Protein AF-A0A2U1Q8B5-F1 (afdb_monomer_lite)

Organism: Artemisia annua (NCBI:txid35608)

pLDDT: mean 73.65, std 16.45, range [24.05, 94.38]

Radius of gyration: 24.9 Å; chains: 1; bounding box: 64×39×65 Å

InterPro domains:
  IPR026960 Reverse transcriptase zinc-binding domain [PF13966] (108-165)

Secondary structure (DSSP, 8-state):
------SS-BHHHHHHTTT---TTGGGBS-TT-BHHHHEEEETTEEEE---BSS---THHHHHHHHHHHHHTT----TTS------TTSTT----HHHHHHHHTTS---S---TTS-HHHHHHHHHHHTT-S--HHHHHTTT---S--S-TTTSS----HHIIIIISTTTHHHHHHHHHHTT-PPPS-SHHHHHHHHTT-S---S-HHHHHHHHHHHHHHHHHHHHHHHHHHH--HHHHHHHHT---HHHHHSGGGS-----

Sequence (262 aa):
MTVVEIPNLTLEDTMASQGKLPKTVSLENEPDCIISDHWVLDNETWCGRWSWRIPPRGRALDDLASLVSLIDNMVLSPANDDKWVWDRDASDAFKVKELFLSQHSLGSHHVWNSWIPRKINICVWYVSIDRLPTRFNLASRGINSVSNQCPFCELETKTTCHSLIAYHAVIPFWMMVWSWWQLAPPISFPSFLSSILMGSLVNLGSPNLNKILNGVFQRGLWLVWKWRNKVVQATPDFHTTMLNEDIFPYIQRLEFVARFPC

Structure (mmCIF, N/CA/C/O backbone):
data_AF-A0A2U1Q8B5-F1
#
_entry.id   AF-A0A2U1Q8B5-F1
#
loop_
_atom_site.group_PDB
_atom_site.id
_atom_site.type_symbol
_atom_site.label_atom_id
_atom_site.label_alt_id
_atom_site.label_comp_id
_atom_site.label_asym_id
_atom_site.label_entity_id
_atom_site.label_seq_id
_atom_site.pdbx_PDB_ins_code
_atom_site.Cartn_x
_atom_site.Cartn_y
_atom_site.Cartn_z
_atom_site.occupancy
_atom_site.B_iso_or_equiv
_atom_site.auth_seq_id
_atom_site.auth_comp_id
_atom_site.auth_asym_id
_atom_site.auth_atom_id
_atom_site.pdbx_PDB_model_num
ATOM 1 N N . MET A 1 1 ? 24.667 -2.773 -9.425 1.00 30.06 1 MET A N 1
ATOM 2 C CA . MET A 1 1 ? 24.420 -4.163 -9.857 1.00 30.06 1 MET A CA 1
ATOM 3 C C . MET A 1 1 ? 25.062 -4.256 -11.217 1.00 30.06 1 MET A C 1
ATOM 5 O O . MET A 1 1 ? 24.427 -4.000 -12.227 1.00 30.06 1 MET A O 1
ATOM 9 N N . THR A 1 2 ? 26.369 -4.429 -11.195 1.00 24.05 2 THR A N 1
ATOM 10 C CA . THR A 1 2 ? 27.227 -4.513 -12.368 1.00 24.05 2 THR A CA 1
ATOM 11 C C . THR A 1 2 ? 27.804 -5.905 -12.277 1.00 24.05 2 THR A C 1
ATOM 13 O O . THR A 1 2 ? 28.510 -6.223 -11.334 1.00 24.05 2 THR A O 1
ATOM 16 N N . VAL A 1 3 ? 27.328 -6.782 -13.147 1.00 28.81 3 VAL A N 1
ATOM 17 C CA . VAL A 1 3 ? 28.029 -8.021 -13.452 1.00 28.81 3 VAL A CA 1
ATOM 18 C C . VAL A 1 3 ? 28.847 -7.639 -14.671 1.00 28.81 3 VAL A C 1
ATOM 20 O O . VAL A 1 3 ? 28.266 -7.268 -15.691 1.00 28.81 3 VAL A O 1
ATOM 23 N N . VAL A 1 4 ? 30.162 -7.584 -14.516 1.00 31.81 4 VAL A N 1
ATOM 24 C CA . VAL A 1 4 ? 31.086 -7.326 -15.618 1.00 31.81 4 VAL A CA 1
ATOM 25 C C . VAL A 1 4 ? 31.735 -8.662 -16.000 1.00 31.81 4 VAL A C 1
ATOM 27 O O . VAL A 1 4 ? 32.218 -9.369 -15.121 1.00 31.81 4 VAL A O 1
ATOM 30 N N . GLU A 1 5 ? 31.692 -8.927 -17.315 1.00 37.47 5 GLU A N 1
ATOM 31 C CA . GLU A 1 5 ? 32.390 -9.930 -18.161 1.00 37.47 5 GLU A CA 1
ATOM 32 C C . GLU A 1 5 ? 31.801 -11.371 -18.322 1.00 37.47 5 GLU A C 1
ATOM 34 O O . GLU A 1 5 ? 31.637 -12.070 -17.329 1.00 37.47 5 GLU A O 1
ATOM 39 N N . ILE A 1 6 ? 31.164 -11.735 -19.477 1.00 50.69 6 ILE A N 1
ATOM 40 C CA . ILE A 1 6 ? 31.557 -12.479 -20.752 1.00 50.69 6 ILE A CA 1
ATOM 41 C C . ILE A 1 6 ? 32.227 -13.867 -20.587 1.00 50.69 6 ILE A C 1
ATOM 43 O O . ILE A 1 6 ? 32.961 -14.001 -19.614 1.00 50.69 6 ILE A O 1
ATOM 47 N N . PRO A 1 7 ? 32.107 -14.873 -21.516 1.00 43.88 7 PRO A N 1
ATOM 48 C CA . PRO A 1 7 ? 31.500 -14.960 -22.872 1.00 43.88 7 PRO A CA 1
ATOM 49 C C . PRO A 1 7 ? 30.379 -15.989 -23.159 1.00 43.88 7 PRO A C 1
ATOM 51 O O . PRO A 1 7 ? 29.703 -15.806 -24.169 1.00 43.88 7 PRO A O 1
ATOM 54 N N . ASN A 1 8 ? 30.128 -17.028 -22.349 1.00 45.72 8 ASN A N 1
ATOM 55 C CA . ASN A 1 8 ? 29.074 -18.025 -22.645 1.00 45.72 8 ASN A CA 1
ATOM 56 C C . ASN A 1 8 ? 27.683 -17.650 -22.109 1.00 45.72 8 ASN A C 1
ATOM 58 O O . ASN A 1 8 ? 26.819 -18.512 -21.943 1.00 45.72 8 ASN A O 1
ATOM 62 N N . LEU A 1 9 ? 27.445 -16.376 -21.797 1.00 52.88 9 LEU A N 1
ATOM 63 C CA . LEU A 1 9 ? 26.100 -15.938 -21.447 1.00 52.88 9 LEU A CA 1
ATOM 64 C C . LEU A 1 9 ? 25.278 -15.871 -22.728 1.00 52.88 9 LEU A C 1
ATOM 66 O O . LEU A 1 9 ? 25.653 -15.191 -23.689 1.00 52.88 9 LEU A O 1
ATOM 70 N N . THR A 1 10 ? 24.147 -16.569 -22.728 1.00 55.53 10 THR A N 1
ATOM 71 C CA . THR A 1 10 ? 23.129 -16.327 -23.742 1.00 55.53 10 THR A CA 1
ATOM 72 C C . THR A 1 10 ? 22.629 -14.888 -23.596 1.00 55.53 10 THR A C 1
ATOM 74 O O . THR A 1 10 ? 22.701 -14.276 -22.522 1.00 55.53 10 THR A O 1
ATOM 77 N N . LEU A 1 11 ? 22.074 -14.334 -24.672 1.00 54.97 11 LEU A N 1
ATOM 78 C CA . LEU A 1 11 ? 21.373 -13.046 -24.625 1.00 54.97 11 LEU A CA 1
ATOM 79 C C . LEU A 1 11 ? 20.318 -12.994 -23.494 1.00 54.97 11 LEU A C 1
ATOM 81 O O . LEU A 1 11 ? 20.071 -11.923 -22.930 1.00 54.97 11 LEU A O 1
ATOM 85 N N . GLU A 1 12 ? 19.716 -14.137 -23.138 1.00 52.81 12 GLU A N 1
ATOM 86 C CA . GLU A 1 12 ? 18.787 -14.251 -22.008 1.00 52.81 12 GLU A CA 1
ATOM 87 C C . GLU A 1 12 ? 19.478 -14.021 -20.667 1.00 52.81 12 GLU A C 1
ATOM 89 O O . GLU A 1 12 ? 18.997 -13.209 -19.876 1.00 52.81 12 GLU A O 1
ATOM 94 N N . ASP A 1 13 ? 20.609 -14.677 -20.415 1.00 52.69 13 ASP A N 1
ATOM 95 C CA . ASP A 1 13 ? 21.281 -14.654 -19.113 1.00 52.69 13 ASP A CA 1
ATOM 96 C C . ASP A 1 13 ? 21.826 -13.262 -18.764 1.00 52.69 13 ASP A C 1
ATOM 98 O O . ASP A 1 13 ? 21.640 -12.761 -17.645 1.00 52.69 13 ASP A O 1
ATOM 102 N N . THR A 1 14 ? 22.439 -12.581 -19.737 1.00 54.03 14 THR A N 1
ATOM 103 C CA . THR A 1 14 ? 22.988 -11.230 -19.547 1.00 54.03 14 THR A CA 1
ATOM 104 C C . THR A 1 14 ? 21.898 -10.224 -19.199 1.00 54.03 14 THR A C 1
ATOM 106 O O . THR A 1 14 ? 22.086 -9.373 -18.327 1.0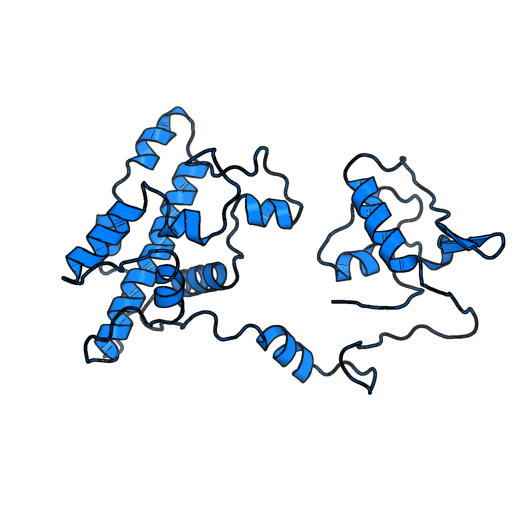0 54.03 14 THR A O 1
ATOM 109 N N . MET A 1 15 ? 20.725 -10.329 -19.819 1.00 49.47 15 MET A N 1
ATOM 110 C CA . MET A 1 15 ? 19.630 -9.381 -19.607 1.00 49.47 15 MET A CA 1
ATOM 111 C C . MET A 1 15 ? 18.737 -9.766 -18.414 1.00 49.47 15 MET A C 1
ATOM 113 O O . MET A 1 15 ? 18.266 -8.879 -17.692 1.00 49.47 15 MET A O 1
ATOM 117 N N . ALA A 1 16 ? 18.590 -11.064 -18.121 1.00 50.44 16 ALA A N 1
ATOM 118 C CA . ALA A 1 16 ? 17.925 -11.571 -16.921 1.00 50.44 16 ALA A CA 1
ATOM 119 C C . ALA A 1 16 ? 18.635 -11.121 -15.635 1.00 50.44 16 ALA A C 1
ATOM 121 O O . ALA A 1 16 ? 17.967 -10.809 -14.643 1.00 50.44 16 ALA A O 1
ATOM 122 N N . SER A 1 17 ? 19.968 -10.978 -15.667 1.00 47.50 17 SER A N 1
ATOM 123 C CA . SER A 1 17 ? 20.758 -10.419 -14.559 1.00 47.50 17 SER A CA 1
ATOM 124 C C . SER A 1 17 ? 20.333 -8.992 -14.159 1.00 47.50 17 SER A C 1
ATOM 126 O O . SER A 1 17 ? 20.503 -8.590 -13.007 1.00 47.50 17 SER A O 1
ATOM 128 N N . GLN A 1 18 ? 19.702 -8.246 -15.075 1.00 43.88 18 GLN A N 1
ATOM 129 C CA . GLN A 1 18 ? 19.169 -6.894 -14.862 1.00 43.88 18 GLN A CA 1
ATOM 130 C C . GLN A 1 18 ? 17.661 -6.878 -14.539 1.00 43.88 18 GLN A C 1
ATOM 132 O O . GLN A 1 18 ? 17.041 -5.815 -14.483 1.00 43.88 18 GLN A O 1
ATOM 137 N N . GLY A 1 19 ? 17.036 -8.042 -14.324 1.00 40.47 19 GLY A N 1
ATOM 138 C CA . GLY A 1 19 ? 15.615 -8.144 -13.980 1.00 40.47 19 GLY A CA 1
ATOM 139 C C . GLY A 1 19 ? 14.659 -7.772 -15.121 1.00 40.47 19 GLY A C 1
ATOM 140 O O . GLY A 1 19 ? 13.485 -7.494 -14.865 1.00 40.47 19 GLY A O 1
ATOM 141 N N . LYS A 1 20 ? 15.143 -7.764 -16.369 1.00 46.41 20 LYS A N 1
ATOM 142 C CA . LYS A 1 20 ? 14.340 -7.587 -17.582 1.00 46.41 20 LYS A CA 1
ATOM 143 C C . LYS A 1 20 ? 14.344 -8.896 -18.370 1.00 46.41 20 LYS A C 1
ATOM 145 O O . LYS A 1 20 ? 15.403 -9.438 -18.643 1.00 46.41 20 LYS A O 1
ATOM 150 N N . LEU A 1 21 ? 13.165 -9.389 -18.749 1.00 49.50 21 LEU A N 1
ATOM 151 C CA . LEU A 1 21 ? 13.041 -10.455 -19.749 1.00 49.50 21 LEU A CA 1
ATOM 152 C C . LEU A 1 21 ? 13.171 -9.811 -21.135 1.00 49.50 21 LEU A C 1
ATOM 154 O O . LEU A 1 21 ? 12.288 -9.026 -21.505 1.00 49.50 21 LEU A O 1
ATOM 158 N N . PRO A 1 22 ? 14.258 -10.066 -21.876 1.00 56.59 22 PRO A N 1
ATOM 159 C CA . PRO A 1 22 ? 14.519 -9.354 -23.115 1.00 56.59 22 PRO A CA 1
ATOM 160 C C . PRO A 1 22 ? 13.622 -9.835 -24.252 1.00 56.59 22 PRO A C 1
ATOM 162 O O . PRO A 1 22 ? 13.473 -11.028 -24.506 1.00 56.59 22 PRO A O 1
ATOM 165 N N . LYS A 1 23 ? 13.039 -8.889 -24.992 1.00 61.94 23 LYS A N 1
ATOM 166 C CA . LYS A 1 23 ? 12.299 -9.217 -26.220 1.00 61.94 23 LYS A CA 1
ATOM 167 C C . LYS A 1 23 ? 13.224 -9.485 -27.403 1.00 61.94 23 LYS A C 1
ATOM 169 O O . LYS A 1 23 ? 12.796 -10.124 -28.357 1.00 61.94 23 LYS A O 1
ATOM 174 N N . THR A 1 24 ? 14.464 -9.006 -27.343 1.00 59.22 24 THR A N 1
ATOM 175 C CA . THR A 1 24 ? 15.487 -9.173 -28.384 1.00 59.22 24 THR A CA 1
ATOM 176 C C . THR A 1 24 ? 15.842 -10.638 -28.617 1.00 59.22 24 THR A C 1
ATOM 178 O O . THR A 1 24 ? 15.948 -11.035 -29.767 1.00 59.22 24 THR A O 1
ATOM 181 N N . VAL A 1 25 ? 15.876 -11.469 -27.570 1.00 59.56 25 VAL A N 1
ATOM 182 C CA . VAL A 1 25 ? 16.123 -12.919 -27.695 1.00 59.56 25 VAL A CA 1
ATOM 183 C C . VAL A 1 25 ? 15.084 -13.595 -28.585 1.00 59.56 25 VAL A C 1
ATOM 185 O O . VAL A 1 25 ? 15.420 -14.373 -29.468 1.00 59.56 25 VAL A O 1
ATOM 188 N N . SER A 1 26 ? 13.805 -13.247 -28.419 1.00 62.06 26 SER A N 1
ATOM 189 C CA . SER A 1 26 ? 12.730 -13.824 -29.239 1.00 62.06 26 SER A CA 1
ATOM 190 C C . SER A 1 26 ? 12.797 -13.433 -30.724 1.00 62.06 26 SER A C 1
ATOM 192 O O . SER A 1 26 ? 12.055 -13.984 -31.539 1.00 62.06 26 SER A O 1
ATOM 194 N N . LEU A 1 27 ? 13.655 -12.467 -31.073 1.00 66.75 27 LEU A N 1
ATOM 195 C CA . LEU A 1 27 ? 13.886 -11.999 -32.437 1.00 66.75 27 LEU A CA 1
ATOM 196 C C . LEU A 1 27 ? 15.141 -12.616 -33.066 1.00 66.75 27 LEU A C 1
ATOM 198 O O . LEU A 1 27 ? 15.334 -12.426 -34.265 1.00 66.75 27 LEU A O 1
ATOM 202 N N . GLU A 1 28 ? 15.969 -13.336 -32.309 1.00 72.19 28 GLU A N 1
ATOM 203 C CA . GLU A 1 28 ? 17.213 -13.935 -32.801 1.00 72.19 28 GLU A CA 1
ATOM 204 C C . GLU A 1 28 ? 16.937 -15.216 -33.602 1.00 72.19 28 GLU A C 1
ATOM 206 O O . GLU A 1 28 ? 16.003 -15.974 -33.308 1.00 72.19 28 GLU A O 1
ATOM 211 N N . ASN A 1 29 ? 17.706 -15.463 -34.669 1.00 74.81 29 ASN A N 1
ATOM 212 C CA . ASN A 1 29 ? 17.547 -16.688 -35.461 1.00 74.81 29 ASN A CA 1
ATOM 213 C C . ASN A 1 29 ? 17.972 -17.930 -34.680 1.00 74.81 29 ASN A C 1
ATOM 215 O O . ASN A 1 29 ? 17.316 -18.969 -34.786 1.00 74.81 29 ASN A O 1
ATOM 219 N N . GLU A 1 30 ? 19.004 -17.787 -33.860 1.00 72.12 30 GLU A N 1
ATOM 220 C CA . GLU A 1 30 ? 19.644 -18.854 -33.103 1.00 72.12 30 GLU A CA 1
ATOM 221 C C . GLU A 1 30 ? 19.396 -18.617 -31.606 1.00 72.12 30 GLU A C 1
ATOM 223 O O . GLU A 1 30 ? 20.065 -17.797 -30.994 1.00 72.12 30 GLU A O 1
ATOM 228 N N . PRO A 1 31 ? 18.394 -19.276 -30.997 1.00 63.41 31 PRO A N 1
ATOM 229 C CA . PRO A 1 31 ? 18.017 -19.005 -29.607 1.00 63.41 31 PRO A CA 1
ATOM 230 C C . PRO A 1 31 ? 19.084 -19.436 -28.589 1.00 63.41 31 PRO A C 1
ATOM 232 O O . PRO A 1 31 ? 19.101 -18.909 -27.482 1.00 63.41 31 PRO A O 1
ATOM 235 N N . ASP A 1 32 ? 19.972 -20.354 -28.975 1.00 66.50 32 ASP A N 1
ATOM 236 C CA . ASP A 1 32 ? 21.044 -20.884 -28.127 1.00 66.50 32 ASP A CA 1
ATOM 237 C C . ASP A 1 32 ? 22.396 -20.178 -28.368 1.00 66.50 32 ASP A C 1
ATOM 239 O O . ASP A 1 32 ? 23.428 -20.662 -27.905 1.00 66.50 32 ASP A O 1
ATOM 243 N N . CYS A 1 33 ? 22.418 -19.060 -29.109 1.00 67.12 33 CYS A N 1
ATOM 244 C CA . CYS A 1 33 ? 23.653 -18.327 -29.384 1.00 67.12 33 CYS A CA 1
ATOM 245 C C . CYS A 1 33 ? 24.207 -17.657 -28.118 1.00 67.12 33 CYS A C 1
ATOM 247 O O . CYS A 1 33 ? 23.465 -17.123 -27.278 1.00 67.12 33 CYS A O 1
ATOM 249 N N . ILE A 1 34 ? 25.530 -17.615 -28.021 1.00 70.12 34 ILE A N 1
ATOM 250 C CA . ILE A 1 34 ? 26.247 -16.910 -26.958 1.00 70.12 34 ILE A CA 1
ATOM 251 C C . ILE A 1 34 ? 26.754 -15.560 -27.465 1.00 70.12 34 ILE A C 1
ATOM 253 O O . ILE A 1 34 ? 26.891 -15.324 -28.666 1.00 70.12 34 ILE A O 1
ATOM 257 N N . ILE A 1 35 ? 27.041 -14.632 -26.549 1.00 73.00 35 ILE A N 1
ATOM 258 C CA . ILE A 1 35 ? 27.487 -13.279 -26.922 1.00 73.00 35 ILE A CA 1
ATOM 259 C C . ILE A 1 35 ? 28.744 -13.311 -27.802 1.00 73.00 35 ILE A C 1
ATOM 261 O O . ILE A 1 35 ? 28.847 -12.502 -28.723 1.00 73.00 35 ILE A O 1
ATOM 265 N N . SER A 1 36 ? 29.672 -14.246 -27.580 1.00 71.31 36 SER A N 1
ATOM 266 C CA . SER A 1 36 ? 30.885 -14.371 -28.400 1.00 71.31 36 SER A CA 1
ATOM 267 C C . SER A 1 36 ? 30.639 -14.764 -29.858 1.00 71.31 36 SER A C 1
ATOM 269 O O . SER A 1 36 ? 31.513 -14.529 -30.688 1.00 71.31 36 SER A O 1
ATOM 271 N N . ASP A 1 37 ? 29.472 -15.319 -30.190 1.00 73.94 37 ASP A N 1
ATOM 272 C CA . ASP A 1 37 ? 29.133 -15.675 -31.574 1.00 73.94 37 ASP A CA 1
ATOM 273 C C . ASP A 1 37 ? 28.826 -14.427 -32.416 1.00 73.94 37 ASP A C 1
ATOM 275 O O . ASP A 1 37 ? 29.042 -14.401 -33.630 1.00 73.94 37 ASP A O 1
ATOM 279 N N . HIS A 1 38 ? 28.347 -13.366 -31.758 1.00 77.75 38 HIS A N 1
ATOM 280 C CA . HIS A 1 38 ? 27.853 -12.156 -32.410 1.00 77.75 38 HIS A CA 1
ATOM 281 C C . HIS A 1 38 ? 28.659 -10.903 -32.067 1.00 77.75 38 HIS A C 1
ATOM 283 O O . HIS A 1 38 ? 28.647 -9.955 -32.846 1.00 77.75 38 HIS A O 1
ATOM 289 N N . TRP A 1 39 ? 29.375 -10.863 -30.947 1.00 81.81 39 TRP A N 1
ATOM 290 C CA . TRP A 1 39 ? 30.252 -9.752 -30.591 1.00 81.81 39 TRP A CA 1
ATOM 291 C C . TRP A 1 39 ? 31.647 -10.007 -31.159 1.00 81.81 39 TRP A C 1
ATOM 293 O O . TRP A 1 39 ? 32.410 -10.804 -30.620 1.00 81.81 39 TRP A O 1
ATOM 303 N N . VAL A 1 40 ? 31.961 -9.371 -32.288 1.00 80.38 40 VAL A N 1
ATOM 304 C CA . VAL A 1 40 ? 33.149 -9.671 -33.098 1.00 80.38 40 VAL A CA 1
ATOM 305 C C . VAL A 1 40 ? 34.036 -8.438 -33.217 1.00 80.38 40 VAL A C 1
ATOM 307 O O . VAL A 1 40 ? 33.551 -7.324 -33.410 1.00 80.38 40 VAL A O 1
ATOM 310 N N . LEU A 1 41 ? 35.350 -8.642 -33.141 1.00 80.25 41 LEU A N 1
ATOM 311 C CA . LEU A 1 41 ? 36.337 -7.606 -33.415 1.00 80.25 41 LEU A CA 1
ATOM 312 C C . LEU A 1 41 ? 36.465 -7.404 -34.933 1.00 80.25 41 LEU A C 1
ATOM 314 O O . LEU A 1 41 ? 36.947 -8.289 -35.640 1.00 80.25 41 LEU A O 1
ATOM 318 N N . ASP A 1 42 ? 36.046 -6.241 -35.426 1.00 79.12 42 ASP A N 1
ATOM 319 C CA . ASP A 1 42 ? 36.163 -5.827 -36.826 1.00 79.12 42 ASP A CA 1
ATOM 320 C C . ASP A 1 42 ? 36.952 -4.513 -36.904 1.00 79.12 42 ASP A C 1
ATOM 322 O O . ASP A 1 42 ? 36.599 -3.530 -36.255 1.00 79.12 42 ASP A O 1
ATOM 326 N N . ASN A 1 43 ? 38.052 -4.493 -37.662 1.00 79.00 43 ASN A N 1
ATOM 327 C CA . ASN A 1 43 ? 38.949 -3.333 -37.801 1.00 79.00 43 ASN A CA 1
ATOM 328 C C . ASN A 1 43 ? 39.322 -2.651 -36.465 1.00 79.00 43 ASN A C 1
ATOM 330 O O . ASN A 1 43 ? 39.180 -1.440 -36.326 1.00 79.00 43 ASN A O 1
ATOM 334 N N . GLU A 1 44 ? 39.777 -3.435 -35.480 1.00 76.75 44 GLU A N 1
ATOM 335 C CA . GLU A 1 44 ? 40.154 -2.967 -34.127 1.00 76.75 44 GLU A CA 1
ATOM 336 C C . GLU A 1 44 ? 38.990 -2.425 -33.273 1.00 76.75 44 GLU A C 1
ATOM 338 O O . GLU A 1 44 ? 39.205 -1.965 -32.153 1.00 76.75 44 GLU A O 1
ATOM 343 N N . THR A 1 45 ? 37.750 -2.536 -33.754 1.00 78.81 45 THR A N 1
ATOM 344 C CA . THR A 1 45 ? 36.541 -2.133 -33.028 1.00 78.81 45 THR A CA 1
ATOM 345 C C . THR A 1 45 ? 35.624 -3.323 -32.784 1.00 78.81 45 THR A C 1
ATOM 347 O O . THR A 1 45 ? 35.351 -4.110 -33.688 1.00 78.81 45 THR A O 1
ATOM 350 N N . TRP A 1 46 ? 35.145 -3.488 -31.552 1.00 79.62 46 TRP A N 1
ATOM 351 C CA . TRP A 1 46 ? 34.153 -4.517 -31.253 1.00 79.62 46 TRP A CA 1
ATOM 352 C C . TRP A 1 46 ? 32.787 -4.109 -31.808 1.00 79.62 46 TRP A C 1
ATOM 354 O O . TRP A 1 46 ? 32.350 -2.972 -31.637 1.00 79.62 46 TRP A O 1
ATOM 364 N N . CYS A 1 47 ? 32.116 -5.030 -32.496 1.00 79.94 47 CYS A N 1
ATOM 365 C CA . CYS A 1 47 ? 30.819 -4.777 -33.106 1.00 79.94 47 CYS A CA 1
ATOM 366 C C . CYS A 1 47 ? 29.872 -5.975 -32.967 1.00 79.94 47 CYS A C 1
ATOM 368 O O . CYS A 1 47 ? 30.278 -7.136 -32.996 1.00 79.94 47 CYS A O 1
ATOM 370 N N . GLY A 1 48 ? 28.577 -5.679 -32.833 1.00 79.81 48 GLY A N 1
ATOM 371 C CA . GLY A 1 48 ? 27.523 -6.686 -32.733 1.00 79.81 48 GLY A CA 1
ATOM 372 C C . GLY A 1 48 ? 26.995 -7.102 -34.105 1.00 79.81 48 GLY A C 1
ATOM 373 O O . GLY A 1 48 ? 26.230 -6.367 -34.731 1.00 79.81 48 GLY A O 1
ATOM 374 N N . ARG A 1 49 ? 27.366 -8.297 -34.561 1.00 80.56 49 ARG A N 1
ATOM 375 C CA . ARG A 1 49 ? 26.885 -8.965 -35.775 1.00 80.56 49 ARG A CA 1
ATOM 376 C C . ARG A 1 49 ? 25.731 -9.917 -35.449 1.00 80.56 49 ARG A C 1
ATOM 378 O O . ARG A 1 49 ? 25.863 -11.133 -35.534 1.00 80.56 49 ARG A O 1
ATOM 385 N N . TRP A 1 50 ? 24.598 -9.340 -35.077 1.00 81.31 50 TRP A N 1
ATOM 386 C CA . TRP A 1 50 ? 23.378 -10.065 -34.709 1.00 81.31 50 TRP A CA 1
ATOM 387 C C . TRP A 1 50 ? 22.632 -10.637 -35.924 1.00 81.31 50 TRP A C 1
ATOM 389 O O . TRP A 1 50 ? 22.595 -9.999 -36.982 1.00 81.31 50 TRP A O 1
ATOM 399 N N . SER A 1 51 ? 21.985 -11.794 -35.769 1.00 80.19 51 SER A N 1
ATOM 400 C CA . SER A 1 51 ? 21.247 -12.491 -36.829 1.00 80.19 51 SER A CA 1
ATOM 401 C C . SER A 1 51 ? 19.738 -12.443 -36.560 1.00 80.19 51 SER A C 1
ATOM 403 O O . SER A 1 51 ? 19.078 -13.425 -36.226 1.00 80.19 51 SER A O 1
ATOM 405 N N . TRP A 1 52 ? 19.136 -11.264 -36.722 1.00 81.94 52 TRP A N 1
ATOM 406 C CA . TRP A 1 52 ? 17.715 -11.081 -36.415 1.00 81.94 52 TRP A CA 1
ATOM 407 C C . TRP A 1 52 ? 16.785 -11.771 -37.434 1.00 81.94 52 TRP A C 1
ATOM 409 O O . TRP A 1 52 ? 16.829 -11.467 -38.627 1.00 81.94 52 TRP A O 1
ATOM 419 N N . ARG A 1 53 ? 15.832 -12.590 -36.959 1.00 76.50 53 ARG A N 1
ATOM 420 C CA . ARG A 1 53 ? 14.672 -13.084 -37.740 1.00 76.50 53 ARG A CA 1
ATOM 421 C C . ARG A 1 53 ? 13.827 -11.933 -38.270 1.00 76.50 53 ARG A C 1
ATOM 423 O O . ARG A 1 53 ? 13.322 -11.968 -39.389 1.00 76.50 53 ARG A O 1
ATOM 430 N N . ILE A 1 54 ? 13.625 -10.931 -37.416 1.00 77.62 54 ILE A N 1
ATOM 431 C CA . ILE A 1 54 ? 12.865 -9.715 -37.697 1.00 77.62 54 ILE A CA 1
ATOM 432 C C . ILE A 1 54 ? 13.652 -8.547 -37.096 1.00 77.62 54 ILE A C 1
ATOM 434 O O . ILE A 1 54 ? 13.959 -8.601 -35.905 1.00 77.62 54 ILE A O 1
ATOM 438 N N . PRO A 1 55 ? 13.938 -7.473 -37.859 1.00 78.00 55 PRO A N 1
ATOM 439 C CA . PRO A 1 55 ? 14.680 -6.333 -37.337 1.00 78.00 55 PRO A CA 1
ATOM 440 C C . PRO A 1 55 ? 14.013 -5.765 -36.074 1.00 78.00 55 PRO A C 1
ATOM 442 O O . PRO A 1 55 ? 12.791 -5.551 -36.091 1.00 78.00 55 PRO A O 1
ATOM 445 N N . PRO A 1 56 ? 14.773 -5.490 -34.999 1.00 77.62 56 PRO A N 1
ATOM 446 C CA . PRO A 1 56 ? 14.218 -4.945 -33.769 1.00 77.62 56 PRO A CA 1
ATOM 447 C C . PRO A 1 56 ? 13.565 -3.583 -34.027 1.00 77.62 56 PRO A C 1
ATOM 449 O O . PRO A 1 56 ? 14.066 -2.748 -34.779 1.00 77.62 56 PRO A O 1
ATOM 452 N N . ARG A 1 57 ? 12.403 -3.356 -33.407 1.00 76.25 57 ARG A N 1
ATOM 453 C CA . ARG A 1 57 ? 11.634 -2.106 -33.505 1.00 76.25 57 ARG A CA 1
ATOM 454 C C . ARG A 1 57 ? 11.110 -1.694 -32.133 1.00 76.25 57 ARG A C 1
ATOM 456 O O . ARG A 1 57 ? 10.844 -2.542 -31.278 1.00 76.25 57 ARG A O 1
ATOM 463 N N . GLY A 1 58 ? 10.901 -0.392 -31.941 1.00 79.31 58 GLY A N 1
ATOM 464 C CA . GLY A 1 58 ? 10.394 0.159 -30.680 1.00 79.31 58 GLY A CA 1
ATOM 465 C C . GLY A 1 58 ? 11.280 -0.243 -29.499 1.00 79.31 58 GLY A C 1
ATOM 466 O O . GLY A 1 58 ? 12.496 -0.177 -29.603 1.00 79.31 58 GLY A O 1
ATOM 467 N N . ARG A 1 59 ? 10.684 -0.743 -28.409 1.00 67.25 59 ARG A N 1
ATOM 468 C CA . ARG A 1 59 ? 11.415 -1.135 -27.186 1.00 67.25 59 ARG A CA 1
ATOM 469 C C . ARG A 1 59 ? 12.496 -2.204 -27.374 1.00 67.25 59 ARG A C 1
ATOM 471 O O . ARG A 1 59 ? 13.403 -2.263 -26.559 1.00 67.25 59 ARG A O 1
ATOM 478 N N . ALA A 1 60 ? 12.428 -3.023 -28.426 1.00 71.12 60 ALA A N 1
ATOM 479 C CA . ALA A 1 60 ? 13.510 -3.966 -28.720 1.00 71.12 60 ALA A CA 1
ATOM 480 C C . ALA A 1 60 ? 14.816 -3.243 -29.108 1.00 71.12 60 ALA A C 1
ATOM 482 O O . ALA A 1 60 ? 15.892 -3.787 -28.896 1.00 71.12 60 ALA A O 1
ATOM 483 N N . LEU A 1 61 ? 14.733 -2.013 -29.636 1.00 77.25 61 LEU A N 1
ATOM 484 C CA . LEU A 1 61 ? 15.904 -1.165 -29.875 1.00 77.25 61 LEU A CA 1
ATOM 485 C C . LEU A 1 61 ? 16.470 -0.604 -28.568 1.00 77.25 61 LEU A C 1
ATOM 487 O O . LEU A 1 61 ? 17.683 -0.571 -28.423 1.00 77.25 61 LEU A O 1
ATOM 491 N N . ASP A 1 62 ? 15.620 -0.214 -27.613 1.00 74.19 62 ASP A N 1
ATOM 492 C CA . ASP A 1 62 ? 16.069 0.258 -26.293 1.00 74.19 62 ASP A CA 1
ATOM 493 C C . ASP A 1 62 ? 16.768 -0.866 -25.509 1.00 74.19 62 ASP A C 1
ATOM 495 O O . ASP A 1 62 ? 17.792 -0.652 -24.857 1.00 74.19 62 ASP A O 1
ATOM 499 N N . ASP A 1 63 ? 16.220 -2.080 -25.602 1.00 70.25 63 ASP A N 1
ATOM 500 C CA . ASP A 1 63 ? 16.788 -3.302 -25.035 1.00 70.25 63 ASP A CA 1
ATOM 501 C C . ASP A 1 63 ? 18.136 -3.646 -25.694 1.00 70.25 63 ASP A C 1
ATOM 503 O O . ASP A 1 63 ? 19.110 -3.908 -24.987 1.00 70.25 63 ASP A O 1
ATOM 507 N N . LEU A 1 64 ? 18.224 -3.567 -27.029 1.00 77.25 64 LEU A N 1
ATOM 508 C CA . LEU A 1 64 ? 19.470 -3.775 -27.771 1.00 77.25 64 LEU A CA 1
ATOM 509 C C . LEU A 1 64 ? 20.521 -2.706 -27.446 1.00 77.25 64 LEU A C 1
ATOM 511 O O . LEU A 1 64 ? 21.676 -3.040 -27.224 1.00 77.25 64 LEU A O 1
ATOM 515 N N . ALA A 1 65 ? 20.136 -1.432 -27.374 1.00 77.62 65 ALA A N 1
ATOM 516 C CA . ALA A 1 65 ? 21.042 -0.346 -27.007 1.00 77.62 65 ALA A CA 1
ATOM 517 C C . ALA A 1 65 ? 21.577 -0.520 -25.578 1.00 77.62 65 ALA A C 1
ATOM 519 O O . ALA A 1 65 ? 22.761 -0.310 -25.329 1.00 77.62 65 ALA A O 1
ATOM 520 N N . SER A 1 66 ? 20.719 -0.963 -24.653 1.00 73.31 66 SER A N 1
ATOM 521 C CA . SER A 1 66 ? 21.122 -1.287 -23.282 1.00 73.31 66 SER A CA 1
ATOM 522 C C . SER A 1 66 ? 22.123 -2.446 -23.256 1.00 73.31 66 SER A C 1
ATOM 524 O O . SER A 1 66 ? 23.138 -2.353 -22.570 1.00 73.31 66 SER A O 1
ATOM 526 N N . LEU A 1 67 ? 21.870 -3.510 -24.024 1.00 73.00 67 LEU A N 1
ATOM 527 C CA . LEU A 1 67 ? 22.790 -4.638 -24.158 1.00 73.00 67 LEU A CA 1
ATOM 528 C C . LEU A 1 67 ? 24.138 -4.195 -24.738 1.00 73.00 67 LEU A C 1
ATOM 530 O O . LEU A 1 67 ? 25.163 -4.459 -24.122 1.00 73.00 67 LEU A O 1
ATOM 534 N N . VAL A 1 68 ? 24.132 -3.488 -25.875 1.00 79.19 68 VAL A N 1
ATOM 535 C CA . VAL A 1 68 ? 25.350 -2.985 -26.530 1.00 79.19 68 VAL A CA 1
ATOM 536 C C . VAL A 1 68 ? 26.151 -2.121 -25.561 1.00 79.19 68 VAL A C 1
ATOM 538 O O . VAL A 1 68 ? 27.335 -2.363 -25.399 1.00 79.19 68 VAL A O 1
ATOM 541 N N . SER A 1 69 ? 25.513 -1.208 -24.821 1.00 77.25 69 SER A N 1
ATOM 542 C CA . SER A 1 69 ? 26.211 -0.381 -23.822 1.00 77.25 69 SER A CA 1
ATOM 543 C C . SER A 1 69 ? 26.869 -1.181 -22.691 1.00 77.25 69 SER A C 1
ATOM 545 O O . SER A 1 69 ? 27.856 -0.736 -22.111 1.00 77.25 69 SER A O 1
ATOM 547 N N . LEU A 1 70 ? 26.319 -2.353 -22.364 1.00 70.06 70 LEU A N 1
ATOM 548 C CA . LEU A 1 70 ? 26.829 -3.221 -21.309 1.00 70.06 70 LEU A CA 1
ATOM 549 C C . LEU A 1 70 ? 28.039 -4.029 -21.791 1.00 70.06 70 LEU A C 1
ATOM 551 O O . LEU A 1 70 ? 28.949 -4.278 -21.005 1.00 70.06 70 LEU A O 1
ATOM 555 N N . ILE A 1 71 ? 28.053 -4.398 -23.075 1.00 73.19 71 ILE A N 1
ATOM 556 C CA . ILE A 1 71 ? 29.122 -5.187 -23.701 1.00 73.19 71 ILE A CA 1
ATOM 557 C C . ILE A 1 71 ? 30.158 -4.336 -24.459 1.00 73.19 71 ILE A C 1
ATOM 559 O O . ILE A 1 71 ? 31.177 -4.861 -24.882 1.00 73.19 71 ILE A O 1
ATOM 563 N N . ASP A 1 72 ? 29.955 -3.025 -24.598 1.00 72.44 72 ASP A N 1
ATOM 564 C CA . ASP A 1 72 ? 30.814 -2.134 -25.402 1.00 72.44 72 ASP A CA 1
ATOM 565 C C . ASP A 1 72 ? 32.289 -2.130 -24.954 1.00 72.44 72 ASP A C 1
ATOM 567 O O . ASP A 1 72 ? 33.202 -2.004 -25.762 1.00 72.44 72 ASP A O 1
ATOM 571 N N . ASN A 1 73 ? 32.531 -2.333 -23.655 1.00 68.00 73 ASN A N 1
ATOM 572 C CA . ASN A 1 73 ? 33.876 -2.364 -23.068 1.00 68.00 73 ASN A CA 1
ATOM 573 C C . ASN A 1 73 ? 34.422 -3.785 -22.858 1.00 68.00 73 ASN A C 1
ATOM 575 O O . ASN A 1 73 ? 35.476 -3.957 -22.249 1.00 68.00 73 ASN A O 1
ATOM 579 N N . MET A 1 74 ? 33.699 -4.806 -23.315 1.00 67.88 74 MET A N 1
ATOM 580 C CA . MET A 1 74 ? 34.071 -6.201 -23.125 1.00 67.88 74 MET A CA 1
ATOM 581 C C . MET A 1 74 ? 35.108 -6.642 -24.161 1.00 67.88 74 MET A C 1
ATOM 583 O O . MET A 1 74 ? 34.861 -6.572 -25.365 1.00 67.88 74 MET A O 1
ATOM 587 N N . VAL A 1 75 ? 36.248 -7.159 -23.692 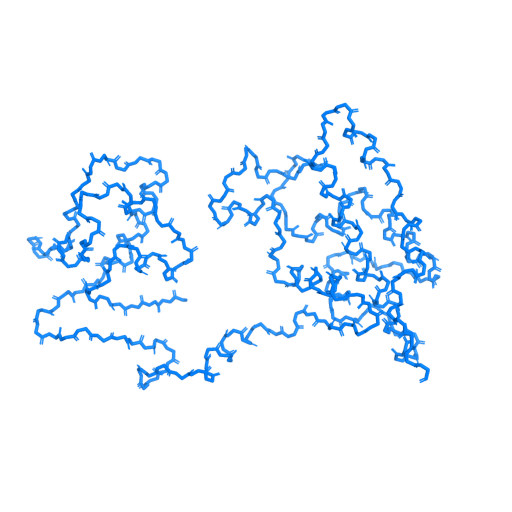1.00 69.62 75 VAL A N 1
ATOM 588 C CA . VAL A 1 75 ? 37.288 -7.749 -24.547 1.00 69.62 75 VAL A CA 1
ATOM 589 C C . VAL A 1 75 ? 37.275 -9.262 -24.382 1.00 69.62 75 VAL A C 1
ATOM 591 O O . VAL A 1 75 ? 37.635 -9.792 -23.334 1.00 69.62 75 VAL A O 1
ATOM 594 N N . LEU A 1 76 ? 36.881 -9.971 -25.438 1.00 69.50 76 LEU A N 1
ATOM 595 C CA . LEU A 1 76 ? 36.867 -11.430 -25.439 1.00 69.50 76 LEU A CA 1
ATOM 596 C C . LEU A 1 76 ? 38.273 -11.986 -25.677 1.00 69.50 76 LEU A C 1
ATOM 598 O O . LEU A 1 76 ? 38.918 -11.657 -26.673 1.00 69.50 76 LEU A O 1
ATOM 602 N N . SER A 1 77 ? 38.734 -12.856 -24.776 1.00 68.94 77 SER A N 1
ATOM 603 C CA . SER A 1 77 ? 39.999 -13.582 -24.912 1.00 68.94 77 SER A CA 1
ATOM 604 C C . SER A 1 77 ? 39.729 -15.076 -25.113 1.00 68.94 77 SER A C 1
ATOM 606 O O . SER A 1 77 ? 39.203 -15.710 -24.201 1.00 68.94 77 SER A O 1
ATOM 608 N N . PRO A 1 78 ? 40.134 -15.678 -26.245 1.00 66.75 78 PRO A N 1
ATOM 609 C CA . PRO A 1 78 ? 39.937 -17.108 -26.501 1.00 66.75 78 PRO A CA 1
ATOM 610 C C . PRO A 1 78 ? 40.852 -18.017 -25.661 1.00 66.75 78 PRO A C 1
ATOM 612 O O . PRO A 1 78 ? 40.753 -19.236 -25.751 1.00 66.75 78 PRO A O 1
ATOM 615 N N . ALA A 1 79 ? 41.779 -17.447 -24.884 1.00 69.12 79 ALA A N 1
ATOM 616 C CA . ALA A 1 79 ? 42.751 -18.194 -24.085 1.00 69.12 79 ALA A CA 1
ATOM 617 C C . ALA A 1 79 ? 42.292 -18.474 -22.642 1.00 69.12 79 ALA A C 1
ATOM 619 O O . ALA A 1 79 ? 42.986 -19.190 -21.921 1.00 69.12 79 ALA A O 1
ATOM 620 N N . ASN A 1 80 ? 41.169 -17.895 -22.210 1.00 64.50 80 ASN A N 1
ATOM 621 C CA . ASN A 1 80 ? 40.674 -18.005 -20.842 1.00 64.50 80 ASN A CA 1
ATOM 622 C C . ASN A 1 80 ? 39.309 -18.696 -20.824 1.00 64.50 80 ASN A C 1
ATOM 624 O O . ASN A 1 80 ? 38.412 -18.292 -21.556 1.00 64.50 80 ASN A O 1
ATOM 628 N N . ASP A 1 81 ? 39.155 -19.682 -19.941 1.00 60.03 81 ASP A N 1
ATOM 629 C CA . ASP A 1 81 ? 37.856 -20.292 -19.654 1.00 60.03 81 ASP A CA 1
ATOM 630 C C . ASP A 1 81 ? 36.984 -19.367 -18.793 1.00 60.03 81 ASP A C 1
ATOM 632 O O . ASP A 1 81 ? 37.476 -18.662 -17.901 1.00 60.03 81 ASP A O 1
ATOM 636 N N . ASP A 1 82 ? 35.675 -19.447 -19.016 1.00 61.88 82 ASP A N 1
ATOM 637 C CA . ASP A 1 82 ? 34.640 -18.707 -18.302 1.00 61.88 82 ASP A CA 1
ATOM 638 C C . ASP A 1 82 ? 34.634 -18.962 -16.801 1.00 61.88 82 ASP A C 1
ATOM 640 O O . ASP A 1 82 ? 34.745 -20.098 -16.324 1.00 61.88 82 ASP A O 1
ATOM 644 N N . LYS A 1 83 ? 34.401 -17.894 -16.034 1.00 59.19 83 LYS A N 1
ATOM 645 C CA . LYS A 1 83 ? 34.228 -17.976 -14.585 1.00 59.19 83 LYS A CA 1
ATOM 646 C C . LYS A 1 83 ? 33.112 -17.053 -14.132 1.00 59.19 83 LYS A C 1
ATOM 648 O O . LYS A 1 83 ? 33.059 -15.887 -14.499 1.00 59.19 83 LYS A O 1
ATOM 653 N N . TRP A 1 84 ? 32.249 -17.573 -13.266 1.00 56.41 84 TRP A N 1
ATOM 654 C CA . TRP A 1 84 ? 31.299 -16.751 -12.527 1.00 56.41 84 TRP A CA 1
ATOM 655 C C . TRP A 1 84 ? 32.054 -15.995 -11.436 1.00 56.41 84 TRP A C 1
ATOM 657 O O . TRP A 1 84 ? 32.474 -16.604 -10.452 1.00 56.41 84 TRP A O 1
ATOM 667 N N . VAL A 1 85 ? 32.226 -14.686 -11.616 1.00 54.62 85 VAL A N 1
ATOM 668 C CA . VAL A 1 85 ? 32.916 -13.819 -10.655 1.00 54.62 85 VAL A CA 1
ATOM 669 C C . VAL A 1 85 ? 31.903 -13.005 -9.858 1.00 54.62 85 VAL A C 1
ATOM 671 O O . VAL A 1 85 ? 30.960 -12.420 -10.397 1.00 54.62 85 VAL A O 1
ATOM 674 N N . TRP A 1 86 ? 32.081 -12.981 -8.540 1.00 55.84 86 TRP A N 1
ATOM 675 C CA . TRP A 1 86 ? 31.258 -12.179 -7.643 1.00 55.84 86 TRP A CA 1
ATOM 676 C C . TRP A 1 86 ? 31.880 -10.789 -7.423 1.00 55.84 86 TRP A C 1
ATOM 678 O O . TRP A 1 86 ? 32.737 -10.632 -6.564 1.00 55.84 86 TRP A O 1
ATOM 688 N N . ASP A 1 87 ? 31.389 -9.761 -8.129 1.00 57.16 87 ASP A N 1
ATOM 689 C CA . ASP A 1 87 ? 31.872 -8.353 -8.083 1.00 57.16 87 ASP A CA 1
ATOM 690 C C . ASP A 1 87 ? 31.586 -7.608 -6.751 1.00 57.16 87 ASP A C 1
ATOM 692 O O . ASP A 1 87 ? 31.391 -6.396 -6.694 1.00 57.16 87 ASP A O 1
ATOM 696 N N . ARG A 1 88 ? 31.448 -8.319 -5.628 1.00 54.88 88 ARG A N 1
ATOM 697 C CA . ARG A 1 88 ? 31.264 -7.681 -4.309 1.00 54.88 88 ARG A CA 1
ATOM 698 C C . ARG A 1 88 ? 32.285 -8.095 -3.269 1.00 54.88 88 ARG A C 1
ATOM 700 O O . ARG A 1 88 ? 32.295 -7.487 -2.198 1.00 54.88 88 ARG A O 1
ATOM 707 N N . ASP 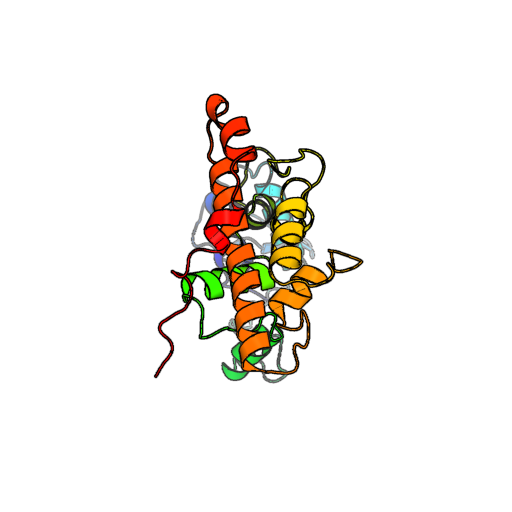A 1 89 ? 33.138 -9.070 -3.564 1.00 55.03 89 ASP A N 1
ATOM 708 C CA . ASP A 1 89 ? 34.255 -9.401 -2.694 1.00 55.03 89 ASP A CA 1
ATOM 709 C C . ASP A 1 89 ? 35.551 -9.565 -3.494 1.00 55.03 89 ASP A C 1
ATOM 711 O O . ASP A 1 89 ? 35.540 -9.915 -4.666 1.00 55.03 89 ASP A O 1
ATOM 715 N N . ALA A 1 90 ? 36.683 -9.278 -2.852 1.00 57.94 90 ALA A N 1
ATOM 716 C CA . ALA A 1 90 ? 38.009 -9.394 -3.464 1.00 57.94 90 ALA A CA 1
ATOM 717 C C . ALA A 1 90 ? 38.484 -10.855 -3.621 1.00 57.94 90 ALA A C 1
ATOM 719 O O . ALA A 1 90 ? 39.655 -11.095 -3.897 1.00 57.94 90 ALA A O 1
ATOM 720 N N . SER A 1 91 ? 37.617 -11.830 -3.340 1.00 61.81 91 SER A N 1
ATOM 721 C CA . SER A 1 91 ? 37.900 -13.263 -3.418 1.00 61.81 91 SER A CA 1
ATOM 722 C C . SER A 1 91 ? 37.135 -13.969 -4.537 1.00 61.81 91 SER A C 1
ATOM 724 O O . SER A 1 91 ? 37.200 -15.196 -4.600 1.00 61.81 91 SER A O 1
ATOM 726 N N . ASP A 1 92 ? 36.428 -13.219 -5.393 1.00 59.12 92 ASP A N 1
ATOM 727 C CA . ASP A 1 92 ? 35.685 -13.689 -6.568 1.00 59.12 92 ASP A CA 1
ATOM 728 C C . ASP A 1 92 ? 34.674 -14.815 -6.274 1.00 59.12 92 ASP A C 1
ATOM 730 O O . ASP A 1 92 ? 34.173 -15.477 -7.184 1.00 59.12 92 ASP A O 1
ATOM 734 N N . ALA A 1 93 ? 34.338 -15.042 -4.999 1.00 57.09 93 ALA A N 1
ATOM 735 C CA . ALA A 1 93 ? 33.631 -16.231 -4.541 1.00 57.09 93 ALA A CA 1
ATOM 736 C C . ALA A 1 93 ? 32.238 -15.890 -4.009 1.00 57.09 93 ALA A C 1
ATOM 738 O O . ALA A 1 93 ? 32.062 -15.094 -3.087 1.00 57.09 93 ALA A O 1
ATOM 739 N N . PHE A 1 94 ? 31.222 -16.579 -4.530 1.00 48.97 94 PHE A N 1
ATOM 740 C CA . PHE A 1 94 ? 29.851 -16.424 -4.058 1.00 48.97 94 PHE A CA 1
ATOM 741 C C . PHE A 1 94 ? 29.679 -16.972 -2.631 1.00 48.97 94 PHE A C 1
ATOM 743 O O . PHE A 1 94 ? 29.665 -18.183 -2.399 1.00 48.97 94 PHE A O 1
ATOM 750 N N . LYS A 1 95 ? 29.482 -16.078 -1.655 1.00 62.03 95 LYS A N 1
ATOM 751 C CA . LYS A 1 95 ? 29.144 -16.437 -0.269 1.00 62.03 95 LYS A CA 1
ATOM 752 C C . LYS A 1 95 ? 27.669 -16.148 0.009 1.00 62.03 95 LYS A C 1
ATOM 754 O O . LYS A 1 95 ? 27.245 -14.997 0.054 1.00 62.03 95 LYS A O 1
ATOM 759 N N . VAL A 1 96 ? 26.887 -17.189 0.315 1.00 53.19 96 VAL A N 1
ATOM 760 C CA . VAL A 1 96 ? 25.441 -17.098 0.644 1.00 53.19 96 VAL A CA 1
ATOM 761 C C . VAL A 1 96 ? 25.147 -16.077 1.757 1.00 53.19 96 VAL A C 1
ATOM 763 O O . VAL A 1 96 ? 24.135 -15.376 1.718 1.00 53.19 96 VAL A O 1
ATOM 766 N N . LYS A 1 97 ? 26.062 -15.938 2.727 1.00 54.38 97 LYS A N 1
ATOM 767 C CA . LYS A 1 97 ? 25.978 -14.939 3.805 1.00 54.38 97 LYS A CA 1
ATOM 768 C C . LYS A 1 97 ? 25.912 -13.502 3.266 1.00 54.38 97 LYS A C 1
ATOM 770 O O . LYS A 1 97 ? 25.213 -12.670 3.836 1.00 54.38 97 LYS A O 1
ATOM 775 N N . GLU A 1 98 ? 26.598 -13.214 2.166 1.00 53.31 98 GLU A N 1
ATOM 776 C CA . GLU A 1 98 ? 26.655 -11.884 1.556 1.00 53.31 98 GLU A CA 1
ATOM 777 C C . GLU A 1 98 ? 25.470 -11.593 0.637 1.00 53.31 98 GLU A C 1
ATOM 779 O O . GLU A 1 98 ? 25.055 -10.439 0.539 1.00 53.31 98 GLU A O 1
ATOM 784 N N . LEU A 1 99 ? 24.844 -12.611 0.034 1.00 48.44 99 LEU A N 1
ATOM 785 C CA . LEU A 1 99 ? 23.547 -12.444 -0.635 1.00 48.44 99 LEU A CA 1
ATOM 786 C C . LEU A 1 99 ? 22.476 -12.030 0.381 1.00 48.44 99 LEU A C 1
ATOM 788 O O . LEU A 1 99 ? 21.704 -11.106 0.131 1.00 48.44 99 LEU A O 1
ATOM 792 N N . PHE A 1 100 ? 22.474 -12.672 1.554 1.00 45.88 100 PHE A N 1
ATOM 793 C CA . PHE A 1 100 ? 21.580 -12.297 2.645 1.00 45.88 100 PHE A CA 1
ATOM 794 C C . PHE A 1 100 ? 21.883 -10.861 3.091 1.00 45.88 100 PHE A C 1
ATOM 796 O O . PHE A 1 100 ? 20.991 -10.027 3.069 1.00 45.88 100 PHE A O 1
ATOM 803 N N . LEU A 1 101 ? 23.138 -10.511 3.390 1.00 46.12 101 LEU A N 1
ATOM 804 C CA . LEU A 1 101 ? 23.503 -9.156 3.836 1.00 46.12 101 LEU A CA 1
ATOM 805 C C . LEU A 1 101 ? 23.263 -8.056 2.782 1.00 46.12 101 LEU A C 1
ATOM 807 O O . LEU A 1 101 ? 22.867 -6.952 3.145 1.00 46.12 101 LEU A O 1
ATOM 811 N N . SER A 1 102 ? 23.442 -8.345 1.490 1.00 44.44 102 SER A N 1
ATOM 812 C CA . SER A 1 102 ? 23.210 -7.390 0.392 1.00 44.44 102 SER A CA 1
ATOM 813 C C . SER A 1 102 ? 21.737 -7.245 0.005 1.00 44.44 102 SER A C 1
ATOM 815 O O . SER A 1 102 ? 21.335 -6.169 -0.431 1.00 44.44 102 SER A O 1
ATOM 817 N N . GLN A 1 103 ? 20.907 -8.272 0.221 1.00 46.50 103 GLN A N 1
ATOM 818 C CA . GLN A 1 103 ? 19.450 -8.113 0.242 1.00 46.50 103 GLN A CA 1
ATOM 819 C C . GLN A 1 103 ? 18.970 -7.487 1.564 1.00 46.50 103 GLN A C 1
ATOM 821 O O . GLN A 1 103 ? 17.921 -6.856 1.585 1.00 46.50 103 GLN A O 1
ATOM 826 N N . HIS A 1 104 ? 19.741 -7.585 2.651 1.00 42.81 104 HIS A N 1
ATOM 827 C CA . HIS A 1 104 ? 19.448 -6.997 3.966 1.00 42.81 104 HIS A CA 1
ATOM 828 C C . HIS A 1 104 ? 20.025 -5.595 4.193 1.00 42.81 104 HIS A C 1
ATOM 830 O O . HIS A 1 104 ? 19.822 -5.030 5.266 1.00 42.81 104 HIS A O 1
ATOM 836 N N . SER A 1 105 ? 20.610 -4.955 3.174 1.00 39.91 105 SER A N 1
ATOM 837 C CA . SER A 1 105 ? 20.557 -3.489 3.101 1.00 39.91 105 SER A CA 1
ATOM 838 C C . SER A 1 105 ? 19.154 -2.996 2.724 1.00 39.91 105 SER A C 1
ATOM 840 O O . SER A 1 105 ? 18.937 -1.793 2.598 1.00 39.91 105 SER A O 1
ATOM 842 N N . LEU A 1 106 ? 18.175 -3.902 2.582 1.00 46.25 106 LEU A N 1
ATOM 843 C CA . LEU A 1 106 ? 16.828 -3.596 3.022 1.00 46.25 106 LEU A CA 1
ATOM 844 C C . LEU A 1 106 ? 16.879 -3.444 4.547 1.00 46.25 106 LEU A C 1
ATOM 846 O O . LEU A 1 106 ? 16.716 -4.428 5.274 1.00 46.25 106 LEU A O 1
ATOM 850 N N . GLY A 1 107 ? 17.130 -2.227 5.045 1.00 47.91 107 GLY A N 1
ATOM 851 C CA . GLY A 1 107 ? 16.889 -1.908 6.455 1.00 47.91 107 GLY A CA 1
ATOM 852 C C . GLY A 1 107 ? 15.496 -2.399 6.862 1.00 47.91 107 GLY A C 1
ATOM 853 O O . GLY A 1 107 ? 14.675 -2.710 6.001 1.00 47.91 107 GLY A O 1
ATOM 854 N N . SER A 1 108 ? 15.188 -2.514 8.152 1.00 58.16 108 SER A N 1
ATOM 855 C CA . SER A 1 108 ? 13.840 -2.904 8.586 1.00 58.16 108 SER A CA 1
ATOM 856 C C . SER A 1 108 ? 12.811 -1.869 8.100 1.00 58.16 108 SER A C 1
ATOM 858 O O . SER A 1 108 ? 12.447 -0.960 8.833 1.00 58.16 108 SER A O 1
ATOM 860 N N . HIS A 1 109 ? 12.363 -1.962 6.846 1.00 69.19 109 HIS A N 1
ATOM 861 C CA . HIS A 1 109 ? 11.536 -0.948 6.198 1.00 69.19 109 HIS A CA 1
ATOM 862 C C . HIS A 1 109 ? 10.117 -0.959 6.754 1.00 69.19 109 HIS A C 1
ATOM 864 O O . HIS A 1 109 ? 9.329 -0.078 6.436 1.00 69.19 109 HIS A O 1
ATOM 870 N N . HIS A 1 110 ? 9.779 -1.968 7.560 1.00 83.75 110 HIS A N 1
ATOM 871 C CA . HIS A 1 110 ? 8.540 -2.032 8.306 1.00 83.75 110 HIS A CA 1
ATOM 872 C C . HIS A 1 110 ? 8.686 -2.902 9.563 1.00 83.75 110 HIS A C 1
ATOM 874 O O . HIS A 1 110 ? 9.536 -3.792 9.631 1.00 83.75 110 HIS A O 1
ATOM 880 N N . VAL A 1 111 ? 7.799 -2.674 10.526 1.00 87.31 111 VAL A N 1
ATOM 881 C CA . VAL A 1 111 ? 7.621 -3.463 11.740 1.00 87.31 111 VAL A CA 1
ATOM 882 C C . VAL A 1 111 ? 6.519 -4.488 11.511 1.00 87.31 111 VAL A C 1
ATOM 884 O O . VAL A 1 111 ? 5.366 -4.146 11.231 1.00 87.31 111 VAL A O 1
ATOM 887 N N . TRP A 1 112 ? 6.873 -5.760 11.680 1.00 90.00 112 TRP A N 1
ATOM 888 C CA . TRP A 1 112 ? 5.917 -6.858 11.650 1.00 90.00 112 TRP A CA 1
ATOM 889 C C . TRP A 1 112 ? 5.043 -6.847 12.906 1.00 90.00 112 TRP A C 1
ATOM 891 O O . TRP A 1 112 ? 5.548 -6.889 14.029 1.00 90.00 112 TRP A O 1
ATOM 901 N N . ASN A 1 113 ? 3.721 -6.845 12.735 1.00 89.06 113 ASN A N 1
ATOM 902 C CA . ASN A 1 113 ? 2.787 -6.852 13.853 1.00 89.06 113 ASN A CA 1
ATOM 903 C C . ASN A 1 113 ? 2.124 -8.225 14.000 1.00 89.06 113 ASN A C 1
ATOM 905 O O . ASN A 1 113 ? 1.320 -8.645 13.171 1.00 89.06 113 ASN A O 1
ATOM 909 N N . SER A 1 114 ? 2.437 -8.945 15.079 1.00 89.44 114 SER A N 1
ATOM 910 C CA . SER A 1 114 ? 1.883 -10.287 15.304 1.00 89.44 114 SER A CA 1
ATOM 911 C C . SER A 1 114 ? 0.388 -10.315 15.651 1.00 89.44 114 SER A C 1
ATOM 913 O O . SER A 1 114 ? -0.188 -11.396 15.689 1.00 89.44 114 SER A O 1
ATOM 915 N N . TRP A 1 115 ? -0.248 -9.164 15.903 1.00 89.31 115 TRP A N 1
ATOM 916 C CA . TRP A 1 115 ? -1.664 -9.082 16.297 1.00 89.31 115 TRP A CA 1
ATOM 917 C C . TRP A 1 115 ? -2.619 -8.857 15.122 1.00 89.31 115 TRP A C 1
ATOM 919 O O . TRP A 1 115 ? -3.833 -8.876 15.311 1.00 89.31 115 TRP A O 1
ATOM 929 N N . ILE A 1 116 ? -2.085 -8.688 13.910 1.00 89.19 116 ILE A N 1
ATOM 930 C CA . ILE A 1 116 ? -2.874 -8.554 12.683 1.00 89.19 116 ILE A CA 1
ATOM 931 C C . ILE A 1 116 ? -2.696 -9.780 11.772 1.00 89.19 116 ILE A C 1
ATOM 933 O O . ILE A 1 116 ? -1.657 -10.447 11.810 1.00 89.19 116 ILE A O 1
ATOM 937 N N . PRO A 1 117 ? -3.674 -10.085 10.898 1.00 90.69 117 PRO A N 1
ATOM 938 C CA . PRO A 1 117 ? -3.566 -11.176 9.942 1.00 90.69 117 PRO A CA 1
ATOM 939 C C . PRO A 1 117 ? -2.317 -11.082 9.062 1.00 90.69 117 PRO A C 1
ATOM 941 O O . PRO A 1 117 ? -1.974 -10.015 8.548 1.00 90.69 117 PRO A O 1
ATOM 944 N N . ARG A 1 118 ? -1.702 -12.236 8.777 1.00 90.19 118 ARG A N 1
ATOM 945 C CA . ARG A 1 118 ? -0.495 -12.351 7.936 1.00 90.19 118 ARG A CA 1
ATOM 946 C C . ARG A 1 118 ? -0.625 -11.636 6.587 1.00 90.19 118 ARG A C 1
ATOM 948 O O . ARG A 1 118 ? 0.316 -10.984 6.153 1.00 90.19 118 ARG A O 1
ATOM 955 N N . LYS A 1 119 ? -1.803 -11.699 5.955 1.00 90.12 119 LYS A N 1
ATOM 956 C CA . LYS A 1 119 ? -2.097 -11.006 4.686 1.00 90.12 119 LYS A CA 1
ATOM 957 C C . LYS A 1 119 ? -1.911 -9.484 4.763 1.00 90.12 119 LYS A C 1
ATOM 959 O O . LYS A 1 119 ? -1.495 -8.878 3.783 1.00 90.12 119 LYS A O 1
ATOM 964 N N . ILE A 1 120 ? -2.204 -8.875 5.916 1.00 92.62 120 ILE A N 1
ATOM 965 C CA . ILE A 1 120 ? -2.045 -7.432 6.127 1.00 92.62 120 ILE A CA 1
ATOM 966 C C . ILE A 1 120 ? -0.562 -7.113 6.298 1.00 92.62 120 ILE A C 1
ATOM 968 O O . ILE A 1 120 ? -0.068 -6.231 5.608 1.00 92.62 120 ILE A O 1
ATOM 972 N N . ASN A 1 121 ? 0.168 -7.881 7.116 1.00 90.56 121 ASN A N 1
ATOM 973 C CA . ASN A 1 121 ? 1.621 -7.719 7.241 1.00 90.56 121 ASN A CA 1
ATOM 974 C C . ASN A 1 121 ? 2.337 -7.839 5.887 1.00 90.56 121 ASN A C 1
ATOM 976 O O . ASN A 1 121 ? 3.168 -7.001 5.560 1.00 90.56 121 ASN A O 1
ATOM 980 N N . ILE A 1 122 ? 1.969 -8.830 5.065 1.00 90.75 122 ILE A N 1
ATOM 981 C CA . ILE A 1 122 ? 2.515 -8.975 3.708 1.00 90.75 122 ILE A CA 1
ATOM 982 C C . ILE A 1 122 ? 2.215 -7.721 2.878 1.00 90.75 122 ILE A C 1
ATOM 984 O O . ILE A 1 122 ? 3.117 -7.183 2.248 1.00 90.75 122 ILE A O 1
ATOM 988 N N . CYS A 1 123 ? 0.979 -7.211 2.905 1.00 92.00 123 CYS A N 1
ATOM 989 C CA . CYS A 1 123 ? 0.625 -5.974 2.205 1.00 92.00 123 CYS A CA 1
ATOM 990 C C . CYS A 1 123 ? 1.498 -4.788 2.648 1.00 92.00 123 CYS A C 1
ATOM 992 O O . CYS A 1 123 ? 2.020 -4.069 1.803 1.00 92.00 123 CYS A O 1
ATOM 994 N N . VAL A 1 124 ? 1.690 -4.603 3.956 1.00 92.12 124 VAL A N 1
ATOM 995 C CA . VAL A 1 124 ? 2.527 -3.534 4.532 1.00 92.12 124 VAL A CA 1
ATOM 996 C C . VAL A 1 124 ? 3.997 -3.699 4.139 1.00 92.12 124 VAL A C 1
ATOM 998 O O . VAL A 1 124 ? 4.664 -2.720 3.814 1.00 92.12 124 VAL A O 1
ATOM 1001 N N . TRP A 1 125 ? 4.499 -4.932 4.095 1.00 91.19 125 TRP A N 1
ATOM 1002 C CA . TRP A 1 125 ? 5.829 -5.220 3.571 1.00 91.19 125 TRP A CA 1
ATOM 1003 C C . TRP A 1 125 ? 5.955 -4.820 2.098 1.00 91.19 125 TRP A C 1
ATOM 1005 O O . TRP A 1 125 ? 6.882 -4.101 1.753 1.00 91.19 125 TRP A O 1
ATOM 1015 N N . TYR A 1 126 ? 4.998 -5.183 1.237 1.00 89.50 126 TYR A N 1
ATOM 1016 C CA . TYR A 1 126 ? 5.005 -4.747 -0.167 1.00 89.50 126 TYR A CA 1
ATOM 1017 C C . TYR A 1 126 ? 4.959 -3.222 -0.314 1.00 89.50 126 TYR A C 1
ATOM 1019 O O . TYR A 1 126 ? 5.561 -2.690 -1.246 1.00 89.50 126 TYR A O 1
ATOM 1027 N N . VAL A 1 127 ? 4.260 -2.522 0.583 1.00 89.25 127 VAL A N 1
ATOM 1028 C CA . VAL A 1 127 ? 4.254 -1.053 0.632 1.00 89.25 127 VAL A CA 1
ATOM 1029 C C . VAL A 1 127 ? 5.642 -0.509 0.963 1.00 89.25 127 VAL A C 1
ATOM 1031 O O . VAL A 1 127 ? 6.082 0.440 0.322 1.00 89.25 127 VAL A O 1
ATOM 1034 N N . SER A 1 128 ? 6.343 -1.110 1.927 1.00 87.62 128 SER A N 1
ATOM 1035 C CA . SER A 1 128 ? 7.627 -0.594 2.414 1.00 87.62 128 SER A CA 1
ATOM 1036 C C . SER A 1 128 ? 8.774 -0.704 1.415 1.00 87.62 128 SER A C 1
ATOM 1038 O O . SER A 1 128 ? 9.699 0.101 1.456 1.00 87.62 128 SER A O 1
ATOM 1040 N N . ILE A 1 129 ? 8.682 -1.651 0.483 1.00 85.12 129 ILE A N 1
ATOM 1041 C CA . ILE A 1 129 ? 9.637 -1.821 -0.620 1.00 85.12 129 ILE A CA 1
ATOM 1042 C C . ILE A 1 129 ? 9.104 -1.283 -1.959 1.00 85.12 129 ILE A C 1
ATOM 1044 O O . ILE A 1 129 ? 9.659 -1.607 -3.005 1.00 85.12 129 ILE A O 1
ATOM 1048 N N . ASP A 1 130 ? 8.005 -0.519 -1.934 1.00 83.06 130 ASP A N 1
ATOM 1049 C CA . ASP A 1 130 ? 7.314 0.040 -3.107 1.00 83.06 130 ASP A CA 1
ATOM 1050 C C . ASP A 1 130 ? 7.048 -1.003 -4.212 1.00 83.06 130 ASP A C 1
ATOM 1052 O O . ASP A 1 130 ? 7.269 -0.769 -5.396 1.00 83.06 130 ASP A O 1
ATOM 1056 N N . ARG A 1 131 ? 6.584 -2.206 -3.837 1.00 83.62 131 ARG A N 1
ATOM 1057 C CA . ARG A 1 131 ? 6.346 -3.330 -4.769 1.00 83.62 131 ARG A CA 1
ATOM 1058 C C . ARG A 1 131 ? 4.884 -3.703 -4.981 1.00 83.62 131 ARG A C 1
ATOM 1060 O O . ARG A 1 131 ? 4.627 -4.718 -5.638 1.00 83.62 131 ARG A O 1
ATOM 1067 N N . LEU A 1 132 ? 3.931 -2.921 -4.477 1.00 84.94 132 LEU A N 1
ATOM 1068 C CA . LEU A 1 132 ? 2.517 -3.122 -4.808 1.00 84.94 132 LEU A CA 1
ATOM 1069 C C . LEU A 1 132 ? 2.295 -3.026 -6.330 1.00 84.94 132 LEU A C 1
ATOM 1071 O O . LEU A 1 132 ? 2.979 -2.235 -6.977 1.00 84.94 132 LEU A O 1
ATOM 1075 N N . PRO A 1 133 ? 1.356 -3.789 -6.923 1.00 81.75 133 PRO A N 1
ATOM 1076 C CA . PRO A 1 133 ? 1.077 -3.771 -8.363 1.00 81.75 133 PRO A CA 1
ATOM 1077 C C . PRO A 1 133 ? 0.303 -2.504 -8.775 1.00 81.75 133 PRO A C 1
ATOM 1079 O O . PRO A 1 133 ? -0.838 -2.547 -9.233 1.00 81.75 133 PRO A O 1
ATOM 1082 N N . THR A 1 134 ? 0.911 -1.342 -8.558 1.00 75.69 134 THR A N 1
ATOM 1083 C CA . THR A 1 134 ? 0.467 -0.059 -9.105 1.00 75.69 134 THR A CA 1
ATOM 1084 C C . THR A 1 134 ? 0.813 -0.003 -10.594 1.00 75.69 134 THR A C 1
ATOM 1086 O O . THR A 1 134 ? 1.699 -0.718 -11.055 1.00 75.69 134 THR A O 1
ATOM 1089 N N . ARG A 1 135 ? 0.144 0.861 -11.370 1.00 72.44 135 ARG A N 1
ATOM 1090 C CA . ARG A 1 135 ? 0.460 1.029 -12.803 1.00 72.44 135 ARG A CA 1
ATOM 1091 C C . ARG A 1 135 ? 1.930 1.407 -13.017 1.00 72.44 135 ARG A C 1
ATOM 1093 O O . ARG A 1 135 ? 2.576 0.841 -13.887 1.00 72.44 135 ARG A O 1
ATOM 1100 N N . PHE A 1 136 ? 2.472 2.263 -12.150 1.00 71.62 136 PHE A N 1
ATOM 1101 C CA . PHE A 1 136 ? 3.891 2.624 -12.138 1.00 71.62 136 PHE A CA 1
ATOM 1102 C C . PHE A 1 136 ? 4.807 1.406 -11.930 1.00 71.62 136 PHE A C 1
ATOM 1104 O O . PHE A 1 136 ? 5.712 1.173 -12.726 1.00 71.62 136 PHE A O 1
ATOM 1111 N N . ASN A 1 137 ? 4.530 0.579 -10.917 1.00 73.50 137 ASN A N 1
ATOM 1112 C CA . ASN A 1 137 ? 5.336 -0.609 -10.619 1.00 73.50 137 ASN A CA 1
ATOM 1113 C C . ASN A 1 137 ? 5.169 -1.741 -11.639 1.00 73.50 137 ASN A C 1
ATOM 1115 O O . ASN A 1 137 ? 6.036 -2.601 -11.756 1.00 73.50 137 ASN A O 1
ATOM 1119 N N . LEU A 1 138 ? 4.045 -1.781 -12.353 1.00 75.56 138 LEU A N 1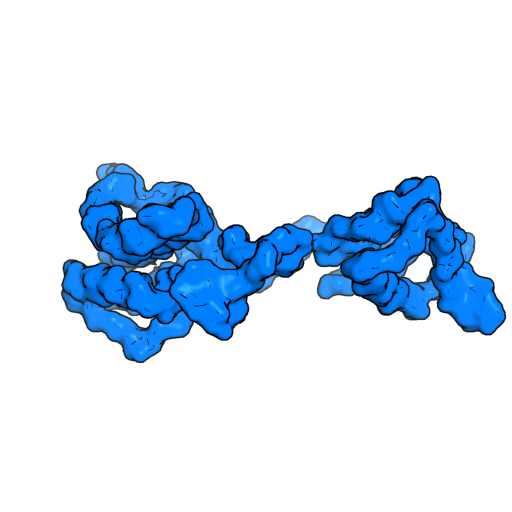
ATOM 1120 C CA . LEU A 1 138 ? 3.841 -2.698 -13.471 1.00 75.56 138 LEU A CA 1
ATOM 1121 C C . LEU A 1 138 ? 4.620 -2.223 -14.703 1.00 75.56 138 LEU A C 1
ATOM 1123 O O . LEU A 1 138 ? 5.332 -3.022 -15.311 1.00 75.56 138 LEU A O 1
ATOM 1127 N N . ALA A 1 139 ? 4.569 -0.924 -15.008 1.00 70.75 139 ALA A N 1
ATOM 1128 C CA . ALA A 1 139 ? 5.321 -0.322 -16.103 1.00 70.75 139 ALA A CA 1
ATOM 1129 C C . ALA A 1 139 ? 6.838 -0.470 -15.912 1.00 70.75 139 ALA A C 1
ATOM 1131 O O . ALA A 1 139 ? 7.532 -0.846 -16.855 1.00 70.75 139 ALA A O 1
ATOM 1132 N N . SER A 1 140 ? 7.351 -0.276 -14.690 1.00 70.06 140 SER A N 1
ATOM 1133 C CA . SER A 1 140 ? 8.773 -0.496 -14.380 1.00 70.06 140 SER A CA 1
ATOM 1134 C C . SER A 1 140 ? 9.214 -1.957 -14.536 1.00 70.06 140 SER A C 1
ATOM 1136 O O . SER A 1 140 ? 10.397 -2.219 -14.727 1.00 70.06 140 SER A O 1
ATOM 1138 N N . ARG A 1 141 ? 8.268 -2.908 -14.524 1.00 75.06 141 ARG A N 1
ATOM 1139 C CA . ARG A 1 141 ? 8.486 -4.341 -14.799 1.00 75.06 141 ARG A CA 1
ATOM 1140 C C . ARG A 1 141 ? 8.188 -4.732 -16.253 1.00 75.06 141 ARG A C 1
ATOM 1142 O O . ARG A 1 141 ? 8.072 -5.914 -16.557 1.00 75.06 141 ARG A O 1
ATOM 1149 N N . GLY A 1 142 ? 7.998 -3.762 -17.148 1.00 67.81 142 GLY A N 1
ATOM 1150 C CA . GLY A 1 142 ? 7.712 -4.007 -18.566 1.00 67.81 142 GLY A CA 1
ATOM 1151 C C . GLY A 1 142 ? 6.268 -4.430 -18.875 1.00 67.81 142 GLY A C 1
ATOM 1152 O O . GLY A 1 142 ? 5.948 -4.708 -20.036 1.00 67.81 142 GLY A O 1
ATOM 1153 N N . ILE A 1 143 ? 5.375 -4.441 -17.878 1.00 71.69 143 ILE A N 1
ATOM 1154 C CA . ILE A 1 143 ? 3.944 -4.712 -18.056 1.00 71.69 143 ILE A CA 1
ATOM 1155 C C . ILE A 1 143 ? 3.258 -3.390 -18.407 1.00 71.69 143 ILE A C 1
ATOM 1157 O O . ILE A 1 143 ? 2.974 -2.558 -17.547 1.00 71.69 143 ILE A O 1
ATOM 1161 N N . ASN A 1 144 ? 3.012 -3.182 -19.699 1.00 58.84 144 ASN A N 1
ATOM 1162 C CA . ASN A 1 144 ? 2.459 -1.928 -20.206 1.00 58.84 144 ASN A CA 1
ATOM 1163 C C . ASN A 1 144 ? 0.964 -1.815 -19.895 1.00 58.84 144 ASN A C 1
ATOM 1165 O O . ASN A 1 144 ? 0.152 -2.527 -20.481 1.00 58.84 144 ASN A O 1
ATOM 1169 N N . SER A 1 145 ? 0.597 -0.884 -19.016 1.00 60.44 145 SER A N 1
ATOM 1170 C CA . SER A 1 145 ? -0.769 -0.362 -18.936 1.00 60.44 145 SER A CA 1
ATOM 1171 C C . SER A 1 145 ? -0.958 0.790 -19.925 1.00 60.44 145 SER A C 1
ATOM 1173 O O . SER A 1 145 ? -0.029 1.555 -20.160 1.00 60.44 145 SER A O 1
ATOM 1175 N N . VAL A 1 146 ? -2.173 0.948 -20.460 1.00 58.91 146 VAL A N 1
ATOM 1176 C CA . VAL A 1 146 ? -2.546 1.977 -21.461 1.00 58.91 146 VAL A CA 1
ATOM 1177 C C . VAL A 1 146 ? -2.248 3.416 -20.993 1.00 58.91 146 VAL A C 1
ATOM 1179 O O . VAL A 1 146 ? -2.069 4.307 -21.814 1.00 58.91 146 VAL A O 1
ATOM 1182 N N . SER A 1 147 ? -2.136 3.650 -19.681 1.00 62.53 147 SER A N 1
ATOM 1183 C CA . SER A 1 147 ? -1.718 4.929 -19.099 1.00 62.53 147 SER A CA 1
ATOM 1184 C C . SER A 1 147 ? -0.930 4.701 -17.805 1.00 62.53 147 SER A C 1
ATOM 1186 O O . SER A 1 147 ? -1.311 3.856 -16.996 1.00 62.53 147 SER A O 1
ATOM 1188 N N . ASN A 1 148 ? 0.146 5.463 -17.582 1.00 57.66 148 ASN A N 1
ATOM 1189 C CA . ASN A 1 148 ? 0.887 5.496 -16.308 1.00 57.66 148 ASN A CA 1
ATOM 1190 C C . ASN A 1 148 ? 0.260 6.454 -15.283 1.00 57.66 148 ASN A C 1
ATOM 1192 O O . ASN A 1 148 ? 0.775 6.610 -14.174 1.00 57.66 148 ASN A O 1
ATOM 1196 N N . GLN A 1 149 ? -0.846 7.103 -15.644 1.00 61.06 149 GLN A N 1
ATOM 1197 C CA . GLN A 1 149 ? -1.527 8.042 -14.771 1.00 61.06 149 GLN A CA 1
ATOM 1198 C C . GLN A 1 149 ? -2.265 7.301 -13.660 1.00 61.06 149 GLN A C 1
ATOM 1200 O O . GLN A 1 149 ? -2.787 6.185 -13.828 1.00 61.06 149 GLN A O 1
ATOM 1205 N N . CYS A 1 150 ? -2.318 7.963 -12.508 1.00 63.09 150 CYS A N 1
ATOM 1206 C CA . CYS A 1 150 ? -3.170 7.566 -11.409 1.00 63.09 150 CYS A CA 1
ATOM 1207 C C . CYS A 1 150 ? -4.623 7.478 -11.912 1.00 63.09 150 CYS A C 1
ATOM 1209 O O . CYS A 1 150 ? -5.134 8.475 -12.419 1.00 63.09 150 CYS A O 1
ATOM 1211 N N . PRO A 1 151 ? -5.310 6.337 -11.738 1.00 61.47 151 PRO A N 1
ATOM 1212 C CA . PRO A 1 151 ? -6.704 6.173 -12.162 1.00 61.47 151 PRO A CA 1
ATOM 1213 C C . PRO A 1 151 ? -7.691 7.076 -11.406 1.00 61.47 151 PRO A C 1
ATOM 1215 O O . PRO A 1 151 ? -8.882 7.013 -11.664 1.00 61.47 151 PRO A O 1
ATOM 1218 N N . PHE A 1 152 ? -7.199 7.880 -10.463 1.00 66.44 152 PHE A N 1
ATOM 1219 C CA . PHE A 1 152 ? -8.012 8.703 -9.586 1.00 66.44 152 PHE A CA 1
ATOM 1220 C C . PHE A 1 152 ? -7.843 10.215 -9.800 1.00 66.44 152 PHE A C 1
ATOM 1222 O O . PHE A 1 152 ? -8.781 10.963 -9.564 1.00 66.44 152 PHE A O 1
ATOM 1229 N N . CYS A 1 153 ? -6.665 10.687 -10.222 1.00 62.59 153 CYS A N 1
ATOM 1230 C CA . CYS A 1 153 ? -6.404 12.123 -10.390 1.00 62.59 153 CYS A CA 1
ATOM 1231 C C . CYS A 1 153 ? -5.880 12.525 -11.763 1.00 62.59 153 CYS A C 1
ATOM 1233 O O . CYS A 1 153 ? -5.748 13.719 -11.970 1.00 62.59 153 CYS A O 1
ATOM 1235 N N . GLU A 1 154 ? -5.538 11.592 -12.661 1.00 58.78 154 GLU A N 1
ATOM 1236 C CA . GLU A 1 154 ? -5.044 11.855 -14.033 1.00 58.78 154 GLU A CA 1
ATOM 1237 C C . GLU A 1 154 ? -3.791 12.757 -14.166 1.00 58.78 154 GLU A C 1
ATOM 1239 O O . GLU A 1 154 ? -3.245 12.891 -15.257 1.00 58.78 154 GLU A O 1
ATOM 1244 N N . LEU A 1 155 ? -3.279 13.323 -13.067 1.00 53.28 155 LEU A N 1
ATOM 1245 C CA . LEU A 1 155 ? -2.368 14.469 -13.100 1.00 53.28 155 LEU A CA 1
ATOM 1246 C C . LEU A 1 155 ? -0.878 14.105 -12.984 1.00 53.28 155 LEU A C 1
ATOM 1248 O O . LEU A 1 155 ? -0.066 14.792 -13.592 1.00 53.28 155 LEU A O 1
ATOM 1252 N N . GLU A 1 156 ? -0.476 13.035 -12.278 1.00 49.16 156 GLU A N 1
ATOM 1253 C CA . GLU A 1 156 ? 0.955 12.689 -12.123 1.00 49.16 156 GLU A CA 1
ATOM 1254 C C . GLU A 1 156 ? 1.240 11.176 -11.966 1.00 49.16 156 GLU A C 1
ATOM 1256 O O . GLU A 1 156 ? 0.448 10.409 -11.408 1.00 49.16 156 GLU A O 1
ATOM 1261 N N . THR A 1 157 ? 2.428 10.746 -12.415 1.00 51.16 157 THR A N 1
ATOM 1262 C CA . THR A 1 157 ? 3.037 9.435 -12.123 1.00 51.16 157 THR A CA 1
ATOM 1263 C C . THR A 1 157 ? 3.520 9.410 -10.677 1.00 51.16 157 THR A C 1
ATOM 1265 O O . THR A 1 157 ? 4.579 9.963 -10.378 1.00 51.16 157 THR A O 1
ATOM 1268 N N . LYS A 1 158 ? 2.755 8.820 -9.751 1.00 61.56 158 LYS A N 1
ATOM 1269 C CA . LYS A 1 158 ? 3.135 8.838 -8.329 1.00 61.56 158 LYS A CA 1
ATOM 1270 C C . LYS A 1 158 ? 3.076 7.481 -7.631 1.00 61.56 158 LYS A C 1
ATOM 1272 O O . LYS A 1 158 ? 2.268 6.609 -7.943 1.00 61.56 158 LYS A O 1
ATOM 1277 N N . THR A 1 159 ? 4.010 7.376 -6.688 1.00 66.88 159 THR A N 1
ATOM 1278 C CA . THR A 1 159 ? 4.425 6.242 -5.856 1.00 66.88 159 THR A CA 1
ATOM 1279 C C . THR A 1 159 ? 3.301 5.688 -4.980 1.00 66.88 159 THR A C 1
ATOM 1281 O O . THR A 1 159 ? 2.252 6.315 -4.802 1.00 66.88 159 THR A O 1
ATOM 1284 N N . THR A 1 160 ? 3.531 4.523 -4.366 1.00 75.00 160 THR A N 1
ATOM 1285 C CA . THR A 1 160 ? 2.583 3.891 -3.432 1.00 75.00 160 THR A CA 1
ATOM 1286 C C . THR A 1 160 ? 2.051 4.861 -2.360 1.00 75.00 160 THR A C 1
ATOM 1288 O O . THR A 1 160 ? 0.856 4.840 -2.055 1.00 75.00 160 THR A O 1
ATOM 1291 N N . CYS A 1 161 ? 2.890 5.778 -1.859 1.00 80.62 161 CYS A N 1
ATOM 1292 C CA . CYS A 1 161 ? 2.516 6.776 -0.849 1.00 80.62 161 CYS A CA 1
ATOM 1293 C C . CYS A 1 161 ? 1.371 7.698 -1.295 1.00 80.62 161 CYS A C 1
ATOM 1295 O O . CYS A 1 161 ? 0.420 7.901 -0.541 1.00 80.62 161 CYS A O 1
ATOM 1297 N N . HIS A 1 162 ? 1.396 8.202 -2.533 1.00 80.81 162 HIS A N 1
ATOM 1298 C CA . HIS A 1 162 ? 0.317 9.062 -3.022 1.00 80.81 162 HIS A CA 1
ATOM 1299 C C . HIS A 1 162 ? -1.025 8.326 -2.992 1.00 80.81 162 HIS A C 1
ATOM 1301 O O . HIS A 1 162 ? -1.991 8.829 -2.428 1.00 80.81 162 HIS A O 1
ATOM 1307 N N . SER A 1 163 ? -1.058 7.101 -3.522 1.00 80.44 163 SER A N 1
ATOM 1308 C CA . SER A 1 163 ? -2.295 6.320 -3.621 1.00 80.44 163 SER A CA 1
ATOM 1309 C C . SER A 1 163 ? -2.860 5.855 -2.276 1.00 80.44 163 SER A C 1
ATOM 1311 O O . SER A 1 163 ? -4.069 5.677 -2.164 1.00 80.44 163 SER A O 1
ATOM 1313 N N . LEU A 1 164 ? -2.004 5.641 -1.271 1.00 87.88 164 LEU A N 1
ATOM 1314 C CA . LEU A 1 164 ? -2.422 5.101 0.025 1.00 87.88 164 LEU A CA 1
ATOM 1315 C C . LEU A 1 164 ? -2.610 6.159 1.109 1.00 87.88 164 LEU A C 1
ATOM 1317 O O . LEU A 1 164 ? -3.302 5.888 2.086 1.00 87.88 164 LEU A O 1
ATOM 1321 N N . ILE A 1 165 ? -1.986 7.328 0.969 1.00 88.12 165 ILE A N 1
ATOM 1322 C CA . ILE A 1 165 ? -1.943 8.346 2.020 1.00 88.12 165 ILE A CA 1
ATOM 1323 C C . ILE A 1 165 ? -2.434 9.704 1.521 1.00 88.12 165 ILE A C 1
ATOM 1325 O O . ILE A 1 165 ? -3.370 10.260 2.085 1.00 88.12 165 ILE A O 1
ATOM 1329 N N . ALA A 1 166 ? -1.782 10.252 0.494 1.00 84.56 166 ALA A N 1
ATOM 1330 C CA . ALA A 1 166 ? -1.911 11.669 0.145 1.00 84.56 166 ALA A CA 1
ATOM 1331 C C . ALA A 1 166 ? -3.018 11.972 -0.879 1.00 84.56 166 ALA A C 1
ATOM 1333 O O . ALA A 1 166 ? -3.222 13.128 -1.245 1.00 84.56 166 ALA A O 1
ATOM 1334 N N . TYR A 1 167 ? -3.708 10.951 -1.384 1.00 83.75 167 TYR A N 1
ATOM 1335 C CA . TYR A 1 167 ? -4.806 11.139 -2.321 1.00 83.75 167 TYR A CA 1
ATOM 1336 C C . TYR A 1 167 ? -6.011 11.796 -1.629 1.00 83.75 167 TYR A C 1
ATOM 1338 O O . TYR A 1 167 ? -6.382 11.413 -0.520 1.00 83.75 167 TYR A O 1
ATOM 1346 N N . HIS A 1 168 ? -6.650 12.771 -2.285 1.00 83.75 168 HIS A N 1
ATOM 1347 C CA . HIS A 1 168 ? -7.668 13.622 -1.657 1.00 83.75 168 HIS A CA 1
ATOM 1348 C C . HIS A 1 168 ? -8.889 12.850 -1.135 1.00 83.75 168 HIS A C 1
ATOM 1350 O O . HIS A 1 168 ? -9.435 13.234 -0.109 1.00 83.75 168 HIS A O 1
ATOM 1356 N N . ALA A 1 169 ? -9.288 11.743 -1.774 1.00 84.25 169 ALA A N 1
ATOM 1357 C CA . ALA A 1 169 ? -10.384 10.907 -1.266 1.00 84.25 169 ALA A CA 1
ATOM 1358 C C . ALA A 1 169 ? -9.965 10.017 -0.080 1.00 84.25 169 ALA A C 1
ATOM 1360 O O . ALA A 1 169 ? -10.805 9.536 0.671 1.00 84.25 169 ALA A O 1
ATOM 1361 N N . VAL A 1 170 ? -8.660 9.797 0.106 1.00 89.12 170 VAL A N 1
ATOM 1362 C CA . VAL A 1 170 ? -8.101 8.943 1.165 1.00 89.12 170 VAL A CA 1
ATOM 1363 C C . VAL A 1 170 ? -7.760 9.746 2.424 1.00 89.12 170 VAL A C 1
ATOM 1365 O O . VAL A 1 170 ? -7.843 9.220 3.533 1.00 89.12 170 VAL A O 1
ATOM 1368 N N . ILE A 1 171 ? -7.429 11.033 2.285 1.00 89.81 171 ILE A N 1
ATOM 1369 C CA . ILE A 1 171 ? -7.157 11.928 3.420 1.00 89.81 171 ILE A CA 1
ATOM 1370 C C . ILE A 1 171 ? -8.309 11.933 4.453 1.00 89.81 171 ILE A C 1
ATOM 1372 O O . ILE A 1 171 ? -8.016 11.716 5.632 1.00 89.81 171 ILE A O 1
ATOM 1376 N N . PRO A 1 172 ? -9.598 12.091 4.072 1.00 91.56 172 PRO A N 1
ATOM 1377 C CA . PRO A 1 172 ? -10.715 12.056 5.018 1.00 91.56 172 PRO A CA 1
ATOM 1378 C C . PRO A 1 172 ? -10.787 10.757 5.823 1.00 91.56 172 PRO A C 1
ATOM 1380 O O . PRO A 1 172 ? -10.994 10.800 7.035 1.00 91.56 172 PRO A O 1
ATOM 1383 N N . PHE A 1 173 ? -10.533 9.608 5.185 1.00 92.94 173 PHE A N 1
ATOM 1384 C CA . PHE A 1 173 ? -10.480 8.318 5.875 1.00 92.94 173 PHE A CA 1
ATOM 1385 C C . PHE A 1 173 ? -9.425 8.328 6.987 1.00 92.94 173 PHE A C 1
ATOM 1387 O O . PHE A 1 173 ? -9.724 7.967 8.125 1.00 92.94 173 PHE A O 1
ATOM 1394 N N . TRP A 1 174 ? -8.206 8.798 6.703 1.00 93.62 174 TRP A N 1
ATOM 1395 C CA . TRP A 1 174 ? -7.163 8.886 7.726 1.00 93.62 174 TRP A CA 1
ATOM 1396 C C . TRP A 1 174 ? -7.520 9.867 8.842 1.00 93.62 174 TRP A C 1
ATOM 1398 O O . TRP A 1 174 ? -7.281 9.556 10.008 1.00 93.62 174 TRP A O 1
ATOM 1408 N N . MET A 1 175 ? -8.132 11.009 8.521 1.00 92.25 175 MET A N 1
ATOM 1409 C CA . MET A 1 175 ? -8.606 11.967 9.528 1.00 92.25 175 MET A CA 1
ATOM 1410 C C . MET A 1 175 ? -9.641 11.340 10.471 1.00 92.25 175 MET A C 1
ATOM 1412 O O . MET A 1 175 ? -9.560 11.542 11.683 1.00 92.25 175 MET A O 1
ATOM 1416 N N . MET A 1 176 ? -10.560 10.524 9.948 1.00 93.31 176 MET A N 1
ATOM 1417 C CA . MET A 1 176 ? -11.518 9.781 10.771 1.00 93.31 176 MET A CA 1
ATOM 1418 C C . MET A 1 176 ? -10.826 8.751 11.674 1.00 93.31 176 MET A C 1
ATOM 1420 O O . MET A 1 176 ? -11.199 8.619 12.836 1.00 93.31 176 MET A O 1
ATOM 1424 N N . VAL A 1 177 ? -9.791 8.053 11.189 1.00 93.44 177 VAL A N 1
ATOM 1425 C CA . VAL A 1 177 ? -9.013 7.099 12.008 1.00 93.44 177 VAL A CA 1
ATOM 1426 C C . VAL A 1 177 ? -8.271 7.806 13.147 1.00 93.44 177 VAL A C 1
ATOM 1428 O O . VAL A 1 177 ? -8.311 7.328 14.280 1.00 93.44 177 VAL A O 1
ATOM 1431 N N . TRP A 1 178 ? -7.646 8.957 12.875 1.00 93.12 178 TRP A N 1
ATOM 1432 C CA . TRP A 1 178 ? -7.006 9.791 13.900 1.00 93.12 178 TRP A CA 1
ATOM 1433 C C . TRP A 1 178 ? -8.019 10.287 14.944 1.00 93.12 178 TRP A C 1
ATOM 1435 O O . TRP A 1 178 ? -7.800 10.128 16.146 1.00 93.12 178 TRP A O 1
ATOM 1445 N N . SER A 1 179 ? -9.169 10.796 14.489 1.00 93.38 179 SER A N 1
ATOM 1446 C CA . SER A 1 179 ? -10.257 11.263 15.357 1.00 93.38 179 SER A CA 1
ATOM 1447 C C . SER A 1 179 ? -10.855 10.142 16.214 1.00 93.38 179 SER A C 1
ATOM 1449 O O . SER A 1 179 ? -11.115 10.354 17.397 1.00 93.38 179 SER A O 1
ATOM 1451 N N . TRP A 1 180 ? -11.002 8.932 15.665 1.00 93.44 180 TRP A N 1
ATOM 1452 C CA . TRP A 1 180 ? -11.507 7.766 16.396 1.00 93.44 180 TRP A CA 1
ATOM 1453 C C . TRP A 1 180 ? -10.641 7.407 17.607 1.00 93.44 180 TRP A C 1
ATOM 1455 O O . TRP A 1 180 ? -11.166 7.027 18.652 1.00 93.44 180 TRP A O 1
ATOM 1465 N N . TRP A 1 181 ? -9.326 7.579 17.484 1.00 91.12 181 TRP A N 1
ATOM 1466 C CA . TRP A 1 181 ? -8.372 7.382 18.575 1.00 91.12 181 TRP A CA 1
ATOM 1467 C C . TRP A 1 181 ? -8.153 8.632 19.436 1.00 91.12 181 TRP A C 1
ATOM 1469 O O . TRP A 1 181 ? -7.343 8.585 20.357 1.00 91.12 181 TRP A O 1
ATOM 1479 N N . GLN A 1 182 ? -8.875 9.727 19.169 1.00 92.56 182 GLN A N 1
ATOM 1480 C CA . GLN A 1 182 ? -8.735 11.017 19.859 1.00 92.56 182 GLN A CA 1
ATOM 1481 C C . GLN A 1 182 ? -7.306 11.581 19.776 1.00 92.56 182 GLN A C 1
ATOM 1483 O O . GLN A 1 182 ? -6.807 12.216 20.702 1.00 92.56 182 GLN A O 1
ATOM 1488 N N . LEU A 1 183 ? -6.636 11.334 18.649 1.00 90.12 183 LEU A N 1
ATOM 1489 C CA . LEU A 1 183 ? -5.266 11.758 18.387 1.00 90.12 183 LEU A CA 1
ATOM 1490 C C . LEU A 1 183 ? -5.245 12.865 17.326 1.00 90.12 183 LEU A C 1
ATOM 1492 O O . LEU A 1 183 ? -6.048 12.869 16.392 1.00 90.12 183 LEU A O 1
ATOM 1496 N N . ALA A 1 184 ? -4.297 13.794 17.449 1.00 86.88 184 ALA A N 1
ATOM 1497 C CA . ALA A 1 184 ? -4.096 14.834 16.447 1.00 86.88 184 ALA A CA 1
ATOM 1498 C C . ALA A 1 184 ? -3.433 14.243 15.185 1.00 86.88 184 ALA A C 1
ATOM 1500 O O . ALA A 1 184 ? -2.434 13.529 15.311 1.00 86.88 184 ALA A O 1
ATOM 1501 N N . PRO A 1 185 ? -3.948 14.529 13.973 1.00 83.00 185 PRO A N 1
ATOM 1502 C CA . PRO A 1 185 ? -3.308 14.091 12.740 1.00 83.00 185 PRO A CA 1
ATOM 1503 C C . PRO A 1 185 ? -1.941 14.777 12.555 1.00 83.00 185 PRO A C 1
ATOM 1505 O O . PRO A 1 185 ? -1.730 15.889 13.050 1.00 83.00 185 PRO A O 1
ATOM 1508 N N . PRO A 1 186 ? -1.000 14.147 11.831 1.00 76.19 186 PRO A N 1
ATOM 1509 C CA . PRO A 1 186 ? 0.318 14.717 11.593 1.00 76.19 186 PRO A CA 1
ATOM 1510 C C . PRO A 1 186 ? 0.224 15.991 10.746 1.00 76.19 186 PRO A C 1
ATOM 1512 O O . PRO A 1 186 ? -0.593 16.092 9.833 1.00 76.19 186 PRO A O 1
ATOM 1515 N N . ILE A 1 187 ? 1.124 16.941 11.017 1.00 68.19 187 ILE A N 1
ATOM 1516 C CA . ILE A 1 187 ? 1.220 18.221 10.292 1.00 68.19 187 ILE A CA 1
ATOM 1517 C C . ILE A 1 187 ? 1.563 17.985 8.809 1.00 68.19 187 ILE A C 1
ATOM 1519 O O . ILE A 1 187 ? 1.177 18.768 7.944 1.00 68.19 187 ILE A O 1
ATOM 1523 N N . SER A 1 188 ? 2.263 16.887 8.497 1.00 67.88 188 SER A N 1
ATOM 1524 C CA . SER A 1 188 ? 2.590 16.489 7.130 1.00 67.88 188 SER A CA 1
ATOM 1525 C C . SER A 1 188 ? 2.371 14.987 6.896 1.00 67.88 188 SER A C 1
ATOM 1527 O O . SER A 1 188 ? 2.796 14.127 7.664 1.00 67.88 188 SER A O 1
ATOM 1529 N N . PHE A 1 189 ? 1.691 14.662 5.796 1.00 67.69 189 PHE A N 1
ATOM 1530 C CA . PHE A 1 189 ? 1.401 13.289 5.368 1.00 67.69 189 PHE A CA 1
ATOM 1531 C C . PHE A 1 189 ? 2.575 12.508 4.728 1.00 67.69 189 PHE A C 1
ATOM 1533 O O . PHE A 1 189 ? 2.541 11.279 4.782 1.00 67.69 189 PHE A O 1
ATOM 1540 N N . PRO A 1 190 ? 3.629 13.120 4.144 1.00 64.12 190 PRO A N 1
ATOM 1541 C CA . PRO A 1 190 ? 4.740 12.353 3.568 1.00 64.12 190 PRO A CA 1
ATOM 1542 C C . PRO A 1 190 ? 5.492 11.474 4.581 1.00 64.12 190 PRO A C 1
ATOM 1544 O O . PRO A 1 190 ? 5.898 10.366 4.241 1.00 64.12 190 PRO A O 1
ATOM 1547 N N . SER A 1 191 ? 5.647 11.930 5.828 1.00 76.94 191 SER A N 1
ATOM 1548 C CA . SER A 1 191 ? 6.288 11.164 6.909 1.00 76.94 191 SER A CA 1
ATOM 1549 C C . SER A 1 191 ? 5.345 10.159 7.575 1.00 76.94 191 SER A C 1
ATOM 1551 O O . SER A 1 191 ? 5.806 9.194 8.182 1.00 76.94 191 SER A O 1
ATOM 1553 N N . PHE A 1 192 ? 4.031 10.338 7.420 1.00 86.00 192 PHE A N 1
ATOM 1554 C CA . PHE A 1 192 ? 3.017 9.489 8.040 1.00 86.00 192 PHE A CA 1
ATOM 1555 C C . PHE A 1 192 ? 3.109 8.031 7.581 1.00 86.00 192 PHE A C 1
ATOM 1557 O O . PHE A 1 192 ? 3.019 7.134 8.418 1.00 86.00 192 PHE A O 1
ATOM 1564 N N . LEU A 1 193 ? 3.359 7.774 6.288 1.00 88.50 193 LEU A N 1
ATOM 1565 C CA . LEU A 1 193 ? 3.554 6.403 5.808 1.00 88.50 193 LEU A CA 1
ATOM 1566 C C . LEU A 1 193 ? 4.714 5.729 6.546 1.00 88.50 193 LEU A C 1
ATOM 1568 O O . LEU A 1 193 ? 4.554 4.634 7.078 1.00 88.50 193 LEU A O 1
ATOM 1572 N N . SER A 1 194 ? 5.856 6.411 6.625 1.00 87.88 194 SER A N 1
ATOM 1573 C CA . SER A 1 194 ? 7.044 5.920 7.320 1.00 87.88 194 SER A CA 1
ATOM 1574 C C . SER A 1 194 ? 6.767 5.647 8.799 1.00 87.88 194 SER A C 1
ATOM 1576 O O . SER A 1 194 ? 7.232 4.636 9.315 1.00 87.88 194 SER A O 1
ATOM 1578 N N . SER A 1 195 ? 5.960 6.478 9.468 1.00 89.38 195 SER A N 1
ATOM 1579 C CA . SER A 1 195 ? 5.550 6.249 10.859 1.00 89.38 195 SER A CA 1
ATOM 1580 C C . SER A 1 195 ? 4.695 4.991 11.039 1.00 89.38 195 SER A C 1
ATOM 1582 O O . SER A 1 195 ? 4.904 4.256 12.003 1.00 89.38 195 SER A O 1
ATOM 1584 N N . ILE A 1 196 ? 3.769 4.695 10.116 1.00 91.25 196 ILE A N 1
ATOM 1585 C CA . ILE A 1 196 ? 3.002 3.431 10.135 1.00 91.25 196 ILE A CA 1
ATOM 1586 C C . ILE A 1 196 ? 3.940 2.244 9.903 1.00 91.25 196 ILE A C 1
ATOM 1588 O O . ILE A 1 196 ? 3.872 1.227 10.592 1.00 91.25 196 ILE A O 1
ATOM 1592 N N . LEU A 1 197 ? 4.829 2.364 8.916 1.00 91.19 197 LEU A N 1
ATOM 1593 C CA . LEU A 1 197 ? 5.761 1.297 8.581 1.00 91.19 197 LEU A CA 1
ATOM 1594 C C . LEU A 1 197 ? 6.680 0.988 9.765 1.00 91.19 197 LEU A C 1
ATOM 1596 O O . LEU A 1 197 ? 6.784 -0.169 10.157 1.00 91.19 197 LEU A O 1
ATOM 1600 N N . MET A 1 198 ? 7.264 2.004 10.394 1.00 89.50 198 MET A N 1
ATOM 1601 C CA . MET A 1 198 ? 8.192 1.853 11.518 1.00 89.50 198 MET A CA 1
ATOM 1602 C C . MET A 1 198 ? 7.511 1.667 12.882 1.00 89.50 198 MET A C 1
ATOM 1604 O O . MET A 1 198 ? 8.196 1.517 13.890 1.00 89.50 198 MET A O 1
ATOM 1608 N N . GLY A 1 199 ? 6.176 1.678 12.945 1.00 88.12 199 GLY A N 1
ATOM 1609 C CA . GLY A 1 199 ? 5.436 1.586 14.207 1.00 88.12 199 GLY A CA 1
ATOM 1610 C C . GLY A 1 199 ? 5.699 2.745 15.171 1.00 88.12 199 GLY A C 1
ATOM 1611 O O . GLY A 1 199 ? 5.584 2.575 16.382 1.00 88.12 199 GLY A O 1
ATOM 1612 N N . SER A 1 200 ? 6.043 3.916 14.638 1.00 87.19 200 SER A N 1
ATOM 1613 C CA . SER A 1 200 ? 6.447 5.118 15.374 1.00 87.19 200 SER A CA 1
ATOM 1614 C C . SER A 1 200 ? 5.415 6.249 15.273 1.00 87.19 200 SER A C 1
ATOM 1616 O O . SER A 1 200 ? 5.771 7.423 15.261 1.00 87.19 200 SER A O 1
ATOM 1618 N N . LEU A 1 201 ? 4.126 5.899 15.181 1.00 86.88 201 LEU A N 1
ATOM 1619 C CA . LEU A 1 201 ? 3.016 6.852 15.049 1.00 86.88 201 LEU A CA 1
ATOM 1620 C C . LEU A 1 201 ? 2.917 7.819 16.232 1.00 86.88 201 LEU A C 1
ATOM 1622 O O . LEU A 1 201 ? 3.095 9.021 16.069 1.00 86.88 201 LEU A O 1
ATOM 1626 N N . VAL A 1 202 ? 2.604 7.286 17.413 1.00 86.88 202 VAL A N 1
ATOM 1627 C CA . VAL A 1 202 ? 2.451 8.023 18.672 1.00 86.88 202 VAL A CA 1
ATOM 1628 C C . VAL A 1 202 ? 2.854 7.087 19.804 1.00 86.88 202 VAL A C 1
ATOM 1630 O O . VAL A 1 202 ? 2.605 5.883 19.730 1.00 86.88 202 VAL A O 1
ATOM 1633 N N . ASN A 1 203 ? 3.461 7.633 20.857 1.00 87.56 203 ASN A N 1
ATOM 1634 C CA . ASN A 1 203 ? 3.703 6.890 22.086 1.00 87.56 203 ASN A CA 1
ATOM 1635 C C . ASN A 1 203 ? 2.553 7.117 23.081 1.00 87.56 203 ASN A C 1
ATOM 1637 O O . ASN A 1 203 ? 2.458 8.175 23.693 1.00 87.56 203 ASN A O 1
ATOM 1641 N N . LEU A 1 204 ? 1.705 6.106 23.256 1.00 87.06 204 LEU A N 1
ATOM 1642 C CA . LEU A 1 204 ? 0.579 6.079 24.195 1.00 87.06 204 LEU A CA 1
ATOM 1643 C C . LEU A 1 204 ? 0.988 5.641 25.616 1.00 87.06 204 LEU A C 1
ATOM 1645 O O . LEU A 1 204 ? 0.131 5.319 26.433 1.00 87.06 204 LEU A O 1
ATOM 1649 N N . GLY A 1 205 ? 2.289 5.537 25.908 1.00 87.00 205 GLY A N 1
ATOM 1650 C CA . GLY A 1 205 ? 2.805 5.118 27.218 1.00 87.00 205 GLY A CA 1
ATOM 1651 C C . GLY A 1 205 ? 2.694 3.616 27.509 1.00 87.00 205 GLY A C 1
ATOM 1652 O O . GLY A 1 205 ? 3.190 3.157 28.533 1.00 87.00 205 GLY A O 1
ATOM 1653 N N . SER A 1 206 ? 2.097 2.828 26.606 1.00 90.56 206 SER A N 1
ATOM 1654 C CA . SER A 1 206 ? 2.002 1.368 26.713 1.00 90.56 206 SER A CA 1
ATOM 1655 C C . SER A 1 206 ? 2.434 0.689 25.410 1.00 90.56 206 SER A C 1
ATOM 1657 O O . SER A 1 206 ? 1.881 0.999 24.350 1.00 90.56 206 SER A O 1
ATOM 1659 N N . PRO A 1 207 ? 3.367 -0.283 25.457 1.00 89.06 207 PRO A N 1
ATOM 1660 C CA . PRO A 1 207 ? 3.832 -0.984 24.260 1.00 89.06 207 PRO A CA 1
ATOM 1661 C C . PRO A 1 207 ? 2.702 -1.764 23.577 1.00 89.06 207 PRO A C 1
ATOM 1663 O O . PRO A 1 207 ? 2.637 -1.816 22.350 1.00 89.06 207 PRO A O 1
ATOM 1666 N N . ASN A 1 208 ? 1.768 -2.311 24.358 1.00 90.12 208 ASN A N 1
ATOM 1667 C CA . ASN A 1 208 ? 0.606 -3.023 23.835 1.00 90.12 208 ASN A CA 1
ATOM 1668 C C . ASN A 1 208 ? -0.361 -2.072 23.121 1.00 90.12 208 ASN A C 1
ATOM 1670 O O . ASN A 1 208 ? -0.812 -2.384 22.021 1.00 90.12 208 ASN A O 1
ATOM 1674 N N . LEU A 1 209 ? -0.639 -0.894 23.693 1.00 90.00 209 LEU A N 1
ATOM 1675 C CA . LEU A 1 209 ? -1.495 0.104 23.041 1.00 90.00 209 LEU A CA 1
ATOM 1676 C C . LEU A 1 209 ? -0.856 0.640 21.758 1.00 90.00 209 LEU A C 1
ATOM 1678 O O . LEU A 1 209 ? -1.531 0.705 20.734 1.00 90.00 209 LEU A O 1
ATOM 1682 N N . ASN A 1 210 ? 0.449 0.926 21.774 1.00 90.56 210 ASN A N 1
ATOM 1683 C CA . ASN A 1 210 ? 1.194 1.341 20.579 1.00 90.56 210 ASN A CA 1
ATOM 1684 C C . ASN A 1 210 ? 1.120 0.274 19.477 1.00 90.56 210 ASN A C 1
ATOM 1686 O O . ASN A 1 210 ? 0.937 0.589 18.301 1.00 90.56 210 ASN A O 1
ATOM 1690 N N . LYS A 1 211 ? 1.204 -1.006 19.855 1.00 90.50 211 LYS A N 1
ATOM 1691 C CA . LYS A 1 211 ? 1.083 -2.133 18.926 1.00 90.50 211 LYS A CA 1
ATOM 1692 C C . LYS A 1 211 ? -0.327 -2.277 18.345 1.00 90.50 211 LYS A C 1
ATOM 1694 O O . LYS A 1 211 ? -0.450 -2.577 17.155 1.00 90.50 211 LYS A O 1
ATOM 1699 N N . ILE A 1 212 ? -1.379 -2.048 19.138 1.00 91.50 212 ILE A N 1
ATOM 1700 C CA . ILE A 1 212 ? -2.773 -2.033 18.650 1.00 91.50 212 ILE A CA 1
ATOM 1701 C C . ILE A 1 212 ? -2.970 -0.867 17.691 1.00 91.50 212 ILE A C 1
ATOM 1703 O O . ILE A 1 212 ? -3.445 -1.087 16.579 1.00 91.50 212 ILE A O 1
ATOM 1707 N N . LEU A 1 213 ? -2.559 0.338 18.097 1.00 92.31 213 LEU A N 1
ATOM 1708 C CA . LEU A 1 213 ? -2.632 1.544 17.280 1.00 92.31 213 LEU A CA 1
ATOM 1709 C C . LEU A 1 213 ? -1.965 1.294 15.926 1.00 92.31 213 LEU A C 1
ATOM 1711 O O . LEU A 1 213 ? -2.608 1.415 14.887 1.00 92.31 213 LEU A O 1
ATOM 1715 N N . ASN A 1 214 ? -0.713 0.832 15.925 1.00 92.50 214 ASN A N 1
ATOM 1716 C CA . ASN A 1 214 ? -0.006 0.527 14.687 1.00 92.50 214 ASN A CA 1
ATOM 1717 C C . ASN A 1 214 ? -0.740 -0.526 13.837 1.00 92.50 214 ASN A C 1
ATOM 1719 O O . ASN A 1 214 ? -0.862 -0.377 12.625 1.00 92.50 214 ASN A O 1
ATOM 1723 N N . GLY A 1 215 ? -1.302 -1.562 14.467 1.00 92.81 215 GLY A N 1
ATOM 1724 C CA . GLY A 1 215 ? -2.117 -2.571 13.785 1.00 92.81 215 GLY A CA 1
ATOM 1725 C C . GLY A 1 215 ? -3.366 -1.997 13.106 1.00 92.81 215 GLY A C 1
ATOM 1726 O O . GLY A 1 215 ? -3.696 -2.409 11.991 1.00 92.81 215 GLY A O 1
ATOM 1727 N N . VAL A 1 216 ? -4.028 -1.015 13.727 1.00 93.88 216 VAL A N 1
ATOM 1728 C CA . VAL A 1 216 ? -5.167 -0.297 13.132 1.00 93.88 216 VAL A CA 1
ATOM 1729 C C . VAL A 1 216 ? -4.732 0.448 11.873 1.00 93.88 216 VAL A C 1
ATOM 1731 O O . VAL A 1 216 ? -5.349 0.273 10.823 1.00 93.88 216 VAL A O 1
ATOM 1734 N N . PHE A 1 217 ? -3.641 1.211 11.925 1.00 94.00 217 PHE A N 1
ATOM 1735 C CA . PHE A 1 217 ? -3.152 1.946 10.753 1.00 94.00 217 PHE A CA 1
ATOM 1736 C C . PHE A 1 217 ? -2.632 1.021 9.642 1.00 94.00 217 PHE A C 1
ATOM 1738 O O . PHE A 1 217 ? -2.915 1.244 8.465 1.00 94.00 217 PHE A O 1
ATOM 1745 N N . GLN A 1 218 ? -1.957 -0.075 9.994 1.00 93.69 218 GLN A N 1
ATOM 1746 C CA . GLN A 1 218 ? -1.538 -1.112 9.046 1.00 93.69 218 GLN A CA 1
ATOM 1747 C C . GLN A 1 218 ? -2.735 -1.779 8.352 1.00 93.69 218 GLN A C 1
ATOM 1749 O O . GLN A 1 218 ? -2.711 -2.022 7.143 1.00 93.69 218 GLN A O 1
ATOM 1754 N N . ARG A 1 219 ? -3.830 -2.022 9.083 1.00 93.38 219 ARG A N 1
ATOM 1755 C CA . ARG A 1 219 ? -5.097 -2.450 8.479 1.00 93.38 219 ARG A CA 1
ATOM 1756 C C . ARG A 1 219 ? -5.686 -1.369 7.578 1.00 93.38 219 ARG A C 1
ATOM 1758 O O . ARG A 1 219 ? -6.199 -1.709 6.514 1.00 93.38 219 ARG A O 1
ATOM 1765 N N . GLY A 1 220 ? -5.606 -0.104 7.981 1.00 94.38 220 GLY A N 1
ATOM 1766 C CA . GLY A 1 220 ? -6.010 1.034 7.161 1.00 94.38 220 GLY A CA 1
ATOM 1767 C C . GLY A 1 220 ? -5.334 1.015 5.790 1.00 94.38 220 GLY A C 1
ATOM 1768 O O . GLY A 1 220 ? -6.029 1.071 4.779 1.00 94.38 220 GLY A O 1
ATOM 1769 N N . LEU A 1 221 ? -4.014 0.787 5.736 1.00 94.06 221 LEU A N 1
ATOM 1770 C CA . LEU A 1 221 ? -3.274 0.656 4.471 1.00 94.06 221 LEU A CA 1
ATOM 1771 C C . LEU A 1 221 ? -3.847 -0.461 3.589 1.00 94.06 221 LEU A C 1
ATOM 1773 O O . LEU A 1 221 ? -4.048 -0.270 2.391 1.00 94.06 221 LEU A O 1
ATOM 1777 N N . TRP A 1 222 ? -4.152 -1.619 4.178 1.00 94.31 222 TRP A N 1
ATOM 1778 C CA . TRP A 1 222 ? -4.755 -2.735 3.450 1.00 94.31 222 TRP A CA 1
ATOM 1779 C C . TRP A 1 222 ? -6.178 -2.432 2.953 1.00 94.31 222 TRP A C 1
ATOM 1781 O O . TRP A 1 222 ? -6.527 -2.820 1.837 1.00 94.31 222 TRP A O 1
ATOM 1791 N N . LEU A 1 223 ? -6.999 -1.735 3.745 1.00 94.00 223 LEU A N 1
ATOM 1792 C CA . LEU A 1 223 ? -8.353 -1.336 3.348 1.00 94.00 223 LEU A CA 1
ATOM 1793 C C . LEU A 1 223 ? -8.327 -0.331 2.199 1.00 94.00 223 LEU A C 1
ATOM 1795 O O . LEU A 1 223 ? -9.019 -0.547 1.206 1.00 94.00 223 LEU A O 1
ATOM 1799 N N . VAL A 1 224 ? -7.486 0.700 2.297 1.00 93.19 224 VAL A N 1
ATOM 1800 C CA . VAL A 1 224 ? -7.284 1.680 1.223 1.00 93.19 224 VAL A CA 1
ATOM 1801 C C . VAL A 1 224 ? -6.785 0.982 -0.039 1.00 93.19 224 VAL A C 1
ATOM 1803 O O . VAL A 1 224 ? -7.319 1.211 -1.119 1.00 93.19 224 VAL A O 1
ATOM 1806 N N . TRP A 1 225 ? -5.827 0.058 0.083 1.00 92.25 225 TRP A N 1
ATOM 1807 C CA . TRP A 1 225 ? -5.351 -0.737 -1.050 1.00 92.25 225 TRP A CA 1
ATOM 1808 C C . TRP A 1 225 ? -6.466 -1.572 -1.701 1.00 92.25 225 TRP A C 1
ATOM 1810 O O . TRP A 1 225 ? -6.588 -1.615 -2.928 1.00 92.25 225 TRP A O 1
ATOM 1820 N N . LYS A 1 226 ? -7.314 -2.221 -0.895 1.00 91.88 226 LYS A N 1
ATOM 1821 C CA . LYS A 1 226 ? -8.446 -3.018 -1.386 1.00 91.88 226 LYS A CA 1
ATOM 1822 C C . LYS A 1 226 ? -9.487 -2.146 -2.089 1.00 91.88 226 LYS A C 1
ATOM 1824 O O . LYS A 1 226 ? -9.918 -2.499 -3.184 1.00 91.88 226 LYS A O 1
ATOM 1829 N N . TRP A 1 227 ? -9.869 -1.029 -1.477 1.00 92.19 227 TRP A N 1
ATOM 1830 C CA . TRP A 1 227 ? -10.779 -0.039 -2.053 1.00 92.19 227 TRP A CA 1
ATOM 1831 C C . TRP A 1 227 ? -10.248 0.501 -3.374 1.00 92.19 227 TRP A C 1
ATOM 1833 O O . TRP A 1 227 ? -10.928 0.428 -4.393 1.00 92.19 227 TRP A O 1
ATOM 1843 N N . ARG A 1 228 ? -8.977 0.908 -3.391 1.00 87.94 228 ARG A N 1
ATOM 1844 C CA . ARG A 1 228 ? -8.293 1.368 -4.594 1.00 87.94 228 ARG A CA 1
ATOM 1845 C C . ARG A 1 228 ? -8.417 0.344 -5.721 1.00 87.94 228 ARG A C 1
ATOM 1847 O O . ARG A 1 228 ? -8.771 0.699 -6.838 1.00 87.94 228 ARG A O 1
ATOM 1854 N N . ASN A 1 229 ? -8.151 -0.930 -5.447 1.00 88.88 229 ASN A N 1
ATOM 1855 C CA . ASN A 1 229 ? -8.258 -1.967 -6.473 1.00 88.88 229 ASN A CA 1
ATOM 1856 C C . ASN A 1 229 ? -9.689 -2.178 -6.974 1.00 88.88 229 ASN A C 1
ATOM 1858 O O . ASN A 1 229 ? -9.848 -2.409 -8.168 1.00 88.88 229 ASN A O 1
ATOM 1862 N N . LYS A 1 230 ? -10.710 -2.042 -6.116 1.00 88.88 230 LYS A N 1
ATOM 1863 C CA . LYS A 1 230 ? -12.110 -2.059 -6.567 1.00 88.88 230 LYS A CA 1
ATOM 1864 C C . LYS A 1 230 ? -12.393 -0.922 -7.544 1.00 88.88 230 LYS A C 1
ATOM 1866 O O . LYS A 1 230 ? -12.951 -1.182 -8.599 1.00 88.88 230 LYS A O 1
ATOM 1871 N N . VAL A 1 231 ? -11.980 0.307 -7.222 1.00 86.69 231 VAL A N 1
ATOM 1872 C CA . VAL A 1 231 ? -12.216 1.469 -8.096 1.00 86.69 231 VAL A CA 1
ATOM 1873 C C . VAL A 1 231 ? -11.508 1.292 -9.439 1.00 86.69 231 VAL A C 1
ATOM 1875 O O . VAL A 1 231 ? -12.105 1.504 -10.485 1.00 86.69 231 VAL A O 1
ATOM 1878 N N . VAL A 1 232 ? -10.261 0.811 -9.430 1.00 83.56 232 VAL A N 1
ATOM 1879 C CA . VAL A 1 232 ? -9.487 0.575 -10.663 1.00 83.56 232 VAL A CA 1
ATOM 1880 C C . VAL A 1 232 ? -10.080 -0.523 -11.547 1.00 83.56 232 VAL A C 1
ATOM 1882 O O . VAL A 1 232 ? -9.875 -0.495 -12.757 1.00 83.56 232 VAL A O 1
ATOM 1885 N N . GLN A 1 233 ? -10.774 -1.494 -10.955 1.00 85.38 233 GLN A N 1
ATOM 1886 C CA . GLN A 1 233 ? -11.427 -2.595 -11.667 1.00 85.38 233 GLN A CA 1
ATOM 1887 C C . GLN A 1 233 ? -12.906 -2.316 -11.975 1.00 85.38 233 GLN A C 1
ATOM 1889 O O . GLN A 1 233 ? -13.548 -3.139 -12.625 1.00 85.38 233 GLN A O 1
ATOM 1894 N N . ALA A 1 234 ? -13.458 -1.194 -11.507 1.00 84.75 234 ALA A N 1
ATOM 1895 C CA . ALA A 1 234 ? -14.853 -0.848 -11.722 1.00 84.75 234 ALA A CA 1
ATOM 1896 C C . ALA A 1 234 ? -15.109 -0.517 -13.196 1.00 84.75 234 ALA A C 1
ATOM 1898 O O . ALA A 1 234 ? -14.288 0.120 -13.859 1.00 84.75 234 ALA A O 1
ATOM 1899 N N . THR A 1 235 ? -16.275 -0.917 -13.705 1.00 84.25 235 THR A N 1
ATOM 1900 C CA . THR A 1 235 ? -16.751 -0.423 -15.000 1.00 84.25 235 THR A CA 1
ATOM 1901 C C . THR A 1 235 ? -17.137 1.059 -14.884 1.00 84.25 235 THR A C 1
ATOM 1903 O O . THR A 1 235 ? -17.414 1.526 -13.772 1.00 84.25 235 THR A O 1
ATOM 1906 N N . PRO A 1 236 ? -17.179 1.814 -16.001 1.00 82.12 236 PRO A N 1
ATOM 1907 C CA . PRO A 1 236 ? -17.496 3.245 -15.982 1.00 82.12 236 PRO A CA 1
ATOM 1908 C C . PRO A 1 236 ? -18.781 3.582 -15.212 1.00 82.12 236 PRO A C 1
ATOM 1910 O O . PRO A 1 236 ? -18.792 4.531 -14.432 1.00 82.12 236 PRO A O 1
ATOM 1913 N N . ASP A 1 237 ? -19.814 2.744 -15.337 1.00 83.88 237 ASP A N 1
ATOM 1914 C CA . ASP A 1 237 ? -21.121 2.940 -14.693 1.00 83.88 237 ASP A CA 1
ATOM 1915 C C . ASP A 1 237 ? -21.070 2.868 -13.158 1.00 83.88 237 ASP A C 1
ATOM 1917 O O . ASP A 1 237 ? -21.862 3.514 -12.475 1.00 83.88 237 ASP A O 1
ATOM 1921 N N . PHE A 1 238 ? -20.123 2.108 -12.595 1.00 85.06 238 PHE A N 1
ATOM 1922 C CA . PHE A 1 238 ? -19.971 1.933 -11.145 1.00 85.06 238 PHE A CA 1
ATOM 1923 C C . PHE A 1 238 ? -18.791 2.712 -10.559 1.00 85.06 238 PHE A C 1
ATOM 1925 O O . PHE A 1 238 ? -18.599 2.698 -9.341 1.00 85.06 238 PHE A O 1
ATOM 1932 N N . HIS A 1 239 ? -17.998 3.399 -11.386 1.00 82.69 239 HIS A N 1
ATOM 1933 C CA . HIS A 1 239 ? -16.772 4.064 -10.947 1.00 82.69 239 HIS A CA 1
ATOM 1934 C C . HIS A 1 239 ? -17.045 5.109 -9.854 1.00 82.69 239 HIS A C 1
ATOM 1936 O O . HIS A 1 239 ? -16.433 5.065 -8.787 1.00 82.69 239 HIS A O 1
ATOM 1942 N N . THR A 1 240 ? -18.026 5.990 -10.066 1.00 83.31 240 THR A N 1
ATOM 1943 C CA . THR A 1 240 ? -18.428 7.019 -9.089 1.00 83.31 240 THR A CA 1
ATOM 1944 C C . THR A 1 240 ? -18.968 6.406 -7.798 1.00 83.31 240 THR A C 1
ATOM 1946 O O . THR A 1 240 ? -18.669 6.885 -6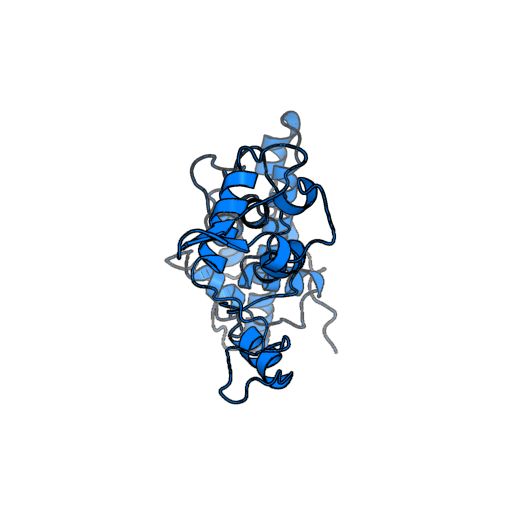.707 1.00 83.31 240 THR A O 1
ATOM 1949 N N . THR A 1 241 ? -19.729 5.313 -7.896 1.00 87.06 241 THR A N 1
ATOM 1950 C CA . THR A 1 241 ? -20.249 4.595 -6.724 1.00 87.06 241 THR A CA 1
ATOM 1951 C C . THR A 1 241 ? -19.122 3.989 -5.892 1.00 87.06 241 THR A C 1
ATOM 1953 O O . THR A 1 241 ? -19.139 4.111 -4.672 1.00 87.06 241 THR A O 1
ATOM 1956 N N . MET A 1 242 ? -18.127 3.369 -6.533 1.00 86.62 242 MET A N 1
ATOM 1957 C CA . MET A 1 242 ? -16.970 2.799 -5.835 1.00 86.62 242 MET A CA 1
ATOM 1958 C C . MET A 1 242 ? -16.073 3.889 -5.236 1.00 86.62 242 MET A C 1
ATOM 1960 O O . MET A 1 242 ? -15.556 3.719 -4.133 1.00 86.62 242 MET A O 1
ATOM 1964 N N . LEU A 1 243 ? -15.904 5.019 -5.932 1.00 85.56 243 LEU A N 1
ATOM 1965 C CA . LEU A 1 243 ? -15.124 6.159 -5.443 1.00 85.56 243 LEU A CA 1
ATOM 1966 C C . LEU A 1 243 ? -15.712 6.738 -4.145 1.00 85.56 243 LEU A C 1
ATOM 1968 O O . LEU A 1 243 ? -14.960 7.120 -3.255 1.00 85.56 243 LEU A O 1
ATOM 1972 N N . ASN A 1 244 ? -17.041 6.751 -4.034 1.00 87.25 244 ASN A N 1
ATOM 1973 C CA . ASN A 1 244 ? -17.773 7.282 -2.883 1.00 87.25 244 ASN A CA 1
ATOM 1974 C C . ASN A 1 244 ? -18.076 6.224 -1.799 1.00 87.25 244 ASN A C 1
ATOM 1976 O O . ASN A 1 244 ? -18.828 6.512 -0.869 1.00 87.25 244 ASN A O 1
ATOM 1980 N N . GLU A 1 245 ? -17.538 5.000 -1.905 1.00 89.81 245 GLU A N 1
ATOM 1981 C CA . GLU A 1 245 ? -17.699 3.970 -0.866 1.00 89.81 245 GLU A CA 1
ATOM 1982 C C . GLU A 1 245 ? -17.035 4.436 0.441 1.00 89.81 245 GLU A C 1
ATOM 1984 O O . GLU A 1 245 ? -15.821 4.638 0.488 1.00 89.81 245 GLU A O 1
ATOM 1989 N N . ASP A 1 246 ? -17.811 4.549 1.525 1.00 89.69 246 ASP A N 1
ATOM 1990 C CA . ASP A 1 246 ? -17.247 4.788 2.855 1.00 89.69 246 ASP A CA 1
ATOM 1991 C C . ASP A 1 246 ? -16.583 3.511 3.380 1.00 89.69 246 ASP A C 1
ATOM 1993 O O . ASP A 1 246 ? -17.233 2.505 3.686 1.00 89.69 246 ASP A O 1
ATOM 1997 N N . ILE A 1 247 ? -15.256 3.560 3.485 1.00 92.00 247 ILE A N 1
ATOM 1998 C CA . ILE A 1 247 ? -14.453 2.430 3.942 1.00 92.00 247 ILE A CA 1
ATOM 1999 C C . ILE A 1 247 ? -14.118 2.471 5.436 1.00 92.00 247 ILE A C 1
ATOM 2001 O O . ILE A 1 247 ? -13.569 1.496 5.965 1.00 92.00 247 ILE A O 1
ATOM 2005 N N . PHE A 1 248 ? -14.452 3.560 6.134 1.00 92.56 248 PHE A N 1
ATOM 2006 C CA . PHE A 1 248 ? -14.168 3.717 7.557 1.00 92.56 248 PHE A CA 1
ATOM 2007 C C . PHE A 1 248 ? -14.847 2.645 8.428 1.00 92.56 248 PHE A C 1
ATOM 2009 O O . PHE A 1 248 ? -14.145 2.023 9.229 1.00 92.56 248 PHE A O 1
ATOM 2016 N N . PRO A 1 249 ? -16.129 2.274 8.234 1.00 92.19 249 PRO A N 1
ATOM 2017 C CA . PRO A 1 249 ? -16.772 1.242 9.050 1.00 92.19 249 PRO A CA 1
ATOM 2018 C C . PRO A 1 249 ? -16.052 -0.114 9.018 1.00 92.19 249 PRO A C 1
ATOM 2020 O O . PRO A 1 249 ? -16.126 -0.888 9.974 1.00 92.19 249 PRO A O 1
ATOM 2023 N N . TYR A 1 250 ? -15.318 -0.431 7.943 1.00 90.75 250 TYR A N 1
ATOM 2024 C CA . TYR A 1 250 ? -14.565 -1.685 7.855 1.00 90.75 250 TYR A CA 1
ATOM 2025 C C . TYR A 1 250 ? -13.334 -1.714 8.766 1.00 90.75 250 TYR A C 1
ATOM 2027 O O . TYR A 1 250 ? -12.925 -2.807 9.166 1.00 90.75 250 TYR A O 1
ATOM 2035 N N . ILE A 1 251 ? -12.744 -0.562 9.122 1.00 89.38 251 ILE A N 1
ATOM 2036 C CA . ILE A 1 251 ? -11.590 -0.516 10.037 1.00 89.38 251 ILE A CA 1
ATOM 2037 C C . ILE A 1 251 ? -11.995 -0.837 11.478 1.00 89.38 251 ILE A C 1
ATOM 2039 O O . ILE A 1 251 ? -11.197 -1.405 12.223 1.00 89.38 251 ILE A O 1
ATOM 2043 N N . GLN A 1 252 ? -13.249 -0.552 11.840 1.00 85.44 252 GLN A N 1
ATOM 2044 C CA . GLN A 1 252 ? -13.791 -0.739 13.187 1.00 85.44 252 GLN A CA 1
ATOM 2045 C C . GLN A 1 252 ? -14.252 -2.182 13.464 1.00 85.44 252 GLN A C 1
ATOM 2047 O O . GLN A 1 252 ? -14.428 -2.566 14.618 1.00 85.44 252 GLN A O 1
ATOM 2052 N N . ARG A 1 253 ? -14.416 -3.028 12.435 1.00 83.06 253 ARG A N 1
ATOM 2053 C CA . ARG A 1 253 ? -14.861 -4.425 12.618 1.00 83.06 253 ARG A CA 1
ATOM 2054 C C . ARG A 1 253 ? -13.778 -5.262 13.298 1.00 83.06 253 ARG A C 1
ATOM 2056 O O . ARG A 1 253 ? -12.705 -5.403 12.723 1.00 83.06 253 ARG A O 1
ATOM 2063 N N . LEU A 1 254 ? -14.054 -5.880 14.447 1.00 56.62 254 LEU A N 1
ATOM 2064 C CA . LEU A 1 254 ? -13.088 -6.616 15.295 1.00 56.62 254 LEU A CA 1
ATOM 2065 C C . LEU A 1 254 ? -12.414 -7.854 14.663 1.00 56.62 254 LEU A C 1
ATOM 2067 O O . LEU A 1 254 ? -11.531 -8.449 15.271 1.00 56.62 254 LEU A O 1
ATOM 2071 N N . GLU A 1 255 ? -12.744 -8.209 13.422 1.00 60.97 255 GLU A N 1
ATOM 2072 C CA . GLU A 1 255 ? -12.166 -9.339 12.671 1.00 60.97 255 GLU A CA 1
ATOM 2073 C C . GLU A 1 255 ? -10.634 -9.275 12.466 1.00 60.97 255 GLU A C 1
ATOM 2075 O O . GLU A 1 255 ? -10.038 -10.210 11.932 1.00 60.97 255 GLU A O 1
ATOM 2080 N N . PHE A 1 256 ? -9.979 -8.171 12.836 1.00 58.12 256 PHE A N 1
ATOM 2081 C CA . PHE A 1 256 ? -8.542 -7.966 12.638 1.00 58.12 256 PHE A CA 1
ATOM 2082 C C . PHE A 1 256 ? -7.670 -8.353 13.824 1.00 58.12 256 PHE A C 1
ATOM 2084 O O . PHE A 1 256 ? -6.459 -8.449 13.641 1.00 58.12 256 PHE A O 1
ATOM 2091 N N . VAL A 1 257 ? -8.234 -8.544 15.016 1.00 55.59 257 VAL A N 1
ATOM 2092 C CA . VAL A 1 257 ? -7.425 -8.972 16.152 1.00 55.59 257 VAL A CA 1
ATOM 2093 C C . VAL A 1 257 ? -7.232 -10.472 16.012 1.00 55.59 257 VAL A C 1
ATOM 2095 O O . VAL A 1 257 ? -8.140 -11.261 16.279 1.00 55.59 257 VAL A O 1
ATOM 2098 N N . ALA A 1 258 ? -6.056 -10.875 15.526 1.00 51.84 258 ALA A N 1
ATOM 2099 C CA . ALA A 1 258 ? -5.639 -12.263 15.633 1.00 51.84 258 ALA A CA 1
ATOM 2100 C C . ALA A 1 258 ? -5.724 -12.619 17.120 1.00 51.84 258 ALA A C 1
ATOM 2102 O O . ALA A 1 258 ? -5.100 -11.933 17.927 1.00 51.84 258 ALA A O 1
ATOM 2103 N N . ARG A 1 259 ? -6.586 -13.597 17.445 1.00 47.88 259 ARG A N 1
ATOM 2104 C CA . ARG A 1 259 ? -6.933 -14.066 18.798 1.00 47.88 259 ARG A CA 1
ATOM 2105 C C . ARG A 1 259 ? -5.839 -13.709 19.804 1.00 47.88 259 ARG A C 1
ATOM 2107 O O . ARG A 1 259 ? -4.721 -14.203 19.667 1.00 47.88 259 ARG A O 1
ATOM 2114 N N . PHE A 1 260 ? -6.161 -12.848 20.772 1.00 43.88 260 PHE A N 1
ATOM 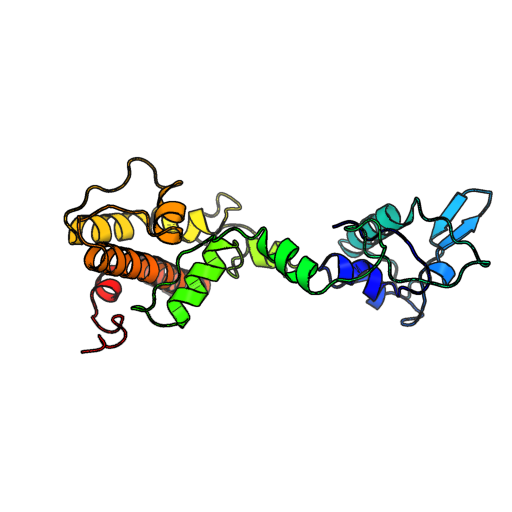2115 C CA . PHE A 1 260 ? -5.276 -12.608 21.908 1.00 43.88 260 PHE A CA 1
ATOM 2116 C C . PHE A 1 260 ? -4.871 -13.977 22.471 1.00 43.88 260 PHE A C 1
ATOM 2118 O O . PHE A 1 260 ? -5.769 -14.775 22.756 1.00 43.88 260 PHE A O 1
ATOM 2125 N N . PRO A 1 261 ? -3.573 -14.306 22.577 1.00 38.91 261 PRO A N 1
ATOM 2126 C CA . PRO A 1 261 ? -3.193 -15.410 23.433 1.00 38.91 261 PRO A CA 1
ATOM 2127 C C . PRO A 1 261 ? -3.593 -14.984 24.848 1.00 38.91 261 PRO A C 1
ATOM 2129 O O . PRO A 1 261 ? -3.080 -13.983 25.354 1.00 38.91 261 PRO A O 1
ATOM 2132 N N . CYS A 1 262 ? -4.611 -15.656 25.388 1.00 35.09 262 CYS A N 1
ATOM 2133 C CA . CYS A 1 262 ? -4.948 -15.605 26.804 1.00 35.09 262 CYS A CA 1
ATOM 2134 C C . CYS A 1 262 ? -3.753 -16.061 27.641 1.00 35.09 262 CYS A C 1
ATOM 2136 O O . CYS A 1 262 ? -3.032 -16.974 27.173 1.00 35.09 262 CYS A O 1
#

Foldseek 3Di:
DADADDWQDFLQRVVVVVLARAPLLVQAPDNNDIQVVAQDQDPNATDGNTHGNDPDDDVNVVSVVVVCVSCRPYDDDPVDDDDQADPPDPVSDDDPVVVVVVVPVVDLLADQQPFFDPVLSVLLVCLSVQNPPQCLNCVVSVNDDPDCAQPQPRPDNDTLQCQQWVPPLNPVLVVVLCVVVVHDDDPDSVCVSSCLRHLNNDCPVDPVVSSVSSLLVSVSSVLSVVLSVCLVPDDPVCNVVSSPDDSNVVSVPPPTGPDDPD